Protein AF-A0A0G1T417-F1 (afdb_monomer_lite)

Secondary structure (DSSP, 8-state):
--HHHHHHHHHHHHHHHHHHHTT-SGGGSSHHHHHHHHHTT---HHHHHHHHHHHHHHHTSGGG-HHHHHHHHHHTT-HHHHHHHHTTSTT--HHHHHHHHHHHHHHTT-GGGS-GGGGGGG----HHHHHHHHHTTSS-S---TT-HHHHHHHHHHHHHHHHHHT--HHHHHHHHHHHHHTHHHHHHTT-

Structure (mmCIF, N/CA/C/O backbone):
data_AF-A0A0G1T417-F1
#
_entry.id   AF-A0A0G1T417-F1
#
loop_
_atom_site.group_PDB
_atom_site.id
_atom_site.type_symbol
_atom_site.label_atom_id
_atom_site.label_alt_id
_atom_site.label_comp_id
_atom_site.label_asym_id
_atom_site.label_entity_id
_atom_site.label_seq_id
_atom_site.pdbx_PDB_ins_code
_atom_site.Cartn_x
_atom_site.Cartn_y
_atom_site.Cartn_z
_atom_site.occupancy
_atom_site.B_iso_or_equiv
_atom_site.auth_seq_id
_atom_site.auth_comp_id
_atom_site.auth_asym_id
_atom_site.auth_atom_id
_atom_site.pdbx_PDB_model_num
ATOM 1 N N . ARG A 1 1 ? 10.174 -9.551 11.601 1.00 59.22 1 ARG A N 1
ATOM 2 C CA . ARG A 1 1 ? 9.265 -8.398 11.858 1.00 59.22 1 ARG A CA 1
ATOM 3 C C . ARG A 1 1 ? 9.645 -7.763 13.191 1.00 59.22 1 ARG A C 1
ATOM 5 O O . ARG A 1 1 ? 10.195 -8.472 14.019 1.00 59.22 1 ARG A O 1
ATOM 12 N N . ASP A 1 2 ? 9.415 -6.460 13.365 1.00 75.88 2 ASP A N 1
ATOM 13 C CA . ASP A 1 2 ? 9.680 -5.752 14.628 1.00 75.88 2 ASP A CA 1
ATOM 14 C C . ASP A 1 2 ? 8.587 -6.080 15.663 1.00 75.88 2 ASP A C 1
ATOM 16 O O . ASP A 1 2 ? 7.396 -5.929 15.376 1.00 75.88 2 ASP A O 1
ATOM 20 N N . GLU A 1 3 ? 9.008 -6.511 16.854 1.00 78.44 3 GLU A N 1
ATOM 21 C CA . GLU A 1 3 ? 8.176 -6.835 18.019 1.00 78.44 3 GLU A CA 1
ATOM 22 C C . GLU A 1 3 ? 7.177 -5.718 18.357 1.00 78.44 3 GLU A C 1
ATOM 24 O O . GLU A 1 3 ? 6.032 -5.988 18.723 1.00 78.44 3 GLU A O 1
ATOM 29 N N . VAL A 1 4 ? 7.564 -4.454 18.154 1.00 77.50 4 VAL A N 1
ATOM 30 C CA . VAL A 1 4 ? 6.695 -3.293 18.389 1.00 77.50 4 VAL A CA 1
ATOM 31 C C . VAL A 1 4 ? 5.476 -3.313 17.464 1.00 77.50 4 VAL A C 1
ATOM 33 O O . VAL A 1 4 ? 4.354 -3.071 17.911 1.00 77.50 4 VAL A O 1
ATOM 36 N N . SER A 1 5 ? 5.676 -3.640 16.184 1.00 81.81 5 SER A N 1
ATOM 37 C CA . SER A 1 5 ? 4.597 -3.681 15.189 1.00 81.81 5 SER A CA 1
ATOM 38 C C . SER A 1 5 ? 3.649 -4.855 15.425 1.00 81.81 5 SER A C 1
ATOM 40 O O . SER A 1 5 ? 2.434 -4.712 15.276 1.00 81.81 5 SER A O 1
ATOM 42 N N . ASP A 1 6 ? 4.190 -6.013 15.811 1.00 84.94 6 ASP A N 1
ATOM 43 C CA . ASP A 1 6 ? 3.375 -7.189 16.114 1.00 84.94 6 ASP A CA 1
ATOM 44 C C . ASP A 1 6 ? 2.550 -6.990 17.393 1.00 84.94 6 ASP A C 1
ATOM 46 O O . ASP A 1 6 ? 1.357 -7.300 17.393 1.00 84.94 6 ASP A O 1
ATOM 50 N N . ASN A 1 7 ? 3.134 -6.378 18.427 1.00 86.81 7 ASN A N 1
ATOM 51 C CA . ASN A 1 7 ? 2.436 -6.023 19.664 1.00 86.81 7 ASN A CA 1
ATOM 52 C C . ASN A 1 7 ? 1.329 -4.982 19.422 1.00 86.81 7 ASN A C 1
ATOM 54 O O . ASN A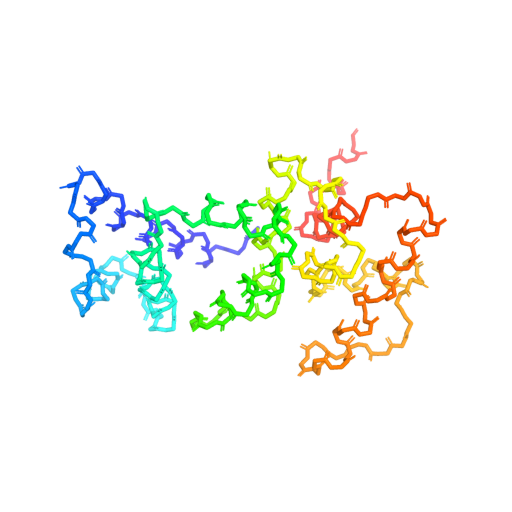 1 7 ? 0.211 -5.138 19.911 1.00 86.81 7 ASN A O 1
ATOM 58 N N . PHE A 1 8 ? 1.610 -3.941 18.627 1.00 88.50 8 PHE A N 1
ATOM 59 C CA . PHE A 1 8 ? 0.597 -2.970 18.201 1.00 88.50 8 PHE A CA 1
ATOM 60 C C . PHE A 1 8 ? -0.581 -3.663 17.511 1.00 88.50 8 PHE A C 1
ATOM 62 O O . PHE A 1 8 ? -1.731 -3.469 17.911 1.00 88.50 8 PHE A O 1
ATOM 69 N N . ARG A 1 9 ? -0.290 -4.492 16.498 1.00 89.56 9 ARG A N 1
ATOM 70 C CA . ARG A 1 9 ? -1.310 -5.223 15.744 1.00 89.56 9 ARG A CA 1
ATOM 71 C C . ARG A 1 9 ? -2.152 -6.080 16.678 1.00 89.56 9 ARG A C 1
ATOM 73 O O . ARG A 1 9 ? -3.369 -5.984 16.624 1.00 89.56 9 ARG A O 1
ATOM 80 N N . GLN A 1 10 ? -1.528 -6.891 17.528 1.00 91.25 10 GLN A N 1
ATOM 81 C CA . GLN A 1 10 ? -2.251 -7.779 18.433 1.00 91.25 10 GLN A CA 1
ATOM 82 C C . GLN A 1 10 ? -3.229 -7.001 19.323 1.00 91.25 10 GLN A C 1
ATOM 84 O O . GLN A 1 10 ? -4.427 -7.273 19.298 1.00 91.25 10 GLN A O 1
ATOM 89 N N . LYS A 1 11 ? -2.741 -5.975 20.025 1.00 91.25 11 LYS A N 1
ATOM 90 C CA . LYS A 1 11 ? -3.558 -5.163 20.938 1.00 91.25 11 LYS A CA 1
ATOM 91 C C . LYS A 1 11 ? -4.691 -4.423 20.238 1.00 91.25 11 LYS A C 1
ATOM 93 O O . LYS A 1 11 ? -5.785 -4.313 20.784 1.00 91.25 11 LYS A O 1
ATOM 98 N N . ALA A 1 12 ? -4.443 -3.896 19.039 1.00 89.38 12 ALA A N 1
ATOM 99 C CA . ALA A 1 12 ? -5.487 -3.243 18.260 1.00 89.38 12 ALA A CA 1
ATOM 100 C C . ALA A 1 12 ? -6.560 -4.250 17.817 1.00 89.38 12 ALA A C 1
ATOM 102 O O . ALA A 1 12 ? -7.750 -3.966 17.924 1.00 89.38 12 ALA A O 1
ATOM 103 N N . PHE A 1 13 ? -6.150 -5.433 17.354 1.00 88.50 13 PHE A N 1
ATOM 104 C CA . PHE A 1 13 ? -7.075 -6.470 16.900 1.00 88.50 13 PHE A CA 1
ATOM 105 C C . PHE A 1 13 ? -7.915 -7.057 18.030 1.00 88.50 13 PHE A C 1
ATOM 107 O O . PHE A 1 13 ? -9.080 -7.333 17.789 1.00 88.50 13 PHE A O 1
ATOM 114 N N . GLU A 1 14 ? -7.378 -7.213 19.239 1.00 90.25 14 GLU A N 1
ATOM 115 C CA . GLU A 1 14 ? -8.156 -7.663 20.403 1.00 90.25 14 GLU A CA 1
ATOM 116 C C . GLU A 1 14 ? -9.356 -6.736 20.664 1.00 90.25 14 GLU A C 1
ATOM 118 O O . GLU A 1 14 ? -10.489 -7.206 20.743 1.00 90.25 14 GLU A O 1
ATOM 123 N N . VAL A 1 15 ? -9.136 -5.415 20.669 1.00 86.94 15 VAL A N 1
ATOM 124 C CA . VAL A 1 15 ? -10.213 -4.418 20.834 1.00 86.94 15 VAL A CA 1
ATOM 125 C C . VAL A 1 15 ? -11.226 -4.491 19.688 1.00 86.94 15 VAL A C 1
ATOM 127 O O . VAL A 1 15 ? -12.437 -4.436 19.906 1.00 86.94 15 VAL A O 1
ATOM 130 N N . LEU A 1 16 ? -10.740 -4.603 18.448 1.00 85.38 16 LEU A N 1
ATOM 131 C CA . LEU A 1 16 ? -11.607 -4.649 17.271 1.00 85.38 16 LEU A CA 1
ATOM 132 C C . LEU A 1 16 ? -12.418 -5.949 17.202 1.00 85.38 16 LEU A C 1
ATOM 134 O O . LEU A 1 16 ? -13.589 -5.902 16.844 1.00 85.38 16 LEU A O 1
ATOM 138 N N . ASP A 1 17 ? -11.834 -7.094 17.550 1.00 83.62 17 ASP A N 1
ATOM 139 C CA . ASP A 1 17 ? -12.499 -8.399 17.519 1.00 83.62 17 ASP A CA 1
ATOM 140 C C . ASP A 1 17 ? -13.615 -8.481 18.568 1.00 83.62 17 ASP A C 1
ATOM 142 O O . ASP A 1 17 ? -14.703 -8.967 18.263 1.00 83.62 17 ASP A O 1
ATOM 146 N N . GLU A 1 18 ? -13.409 -7.922 19.766 1.00 78.75 18 GLU A N 1
ATOM 147 C CA . GLU A 1 18 ? -14.470 -7.786 20.775 1.00 78.75 18 GLU A CA 1
ATOM 148 C C . GLU A 1 18 ? -15.657 -6.958 20.254 1.00 78.75 18 GLU A C 1
ATOM 150 O O . GLU A 1 18 ? -16.814 -7.364 20.396 1.00 78.75 18 GLU A O 1
ATOM 155 N N . LYS A 1 19 ? -15.384 -5.835 19.578 1.00 70.50 19 LYS A N 1
ATOM 156 C CA . LYS A 1 19 ? -16.413 -4.968 18.978 1.00 70.50 19 LYS A CA 1
ATOM 157 C C . LYS A 1 19 ? -17.118 -5.622 17.781 1.00 70.50 19 LYS A C 1
ATOM 159 O O . LYS A 1 19 ? -18.341 -5.549 17.674 1.00 70.50 19 LYS A O 1
ATOM 164 N N . VAL A 1 20 ? -16.376 -6.301 16.903 1.00 66.88 20 VAL A N 1
ATOM 165 C CA . VAL A 1 20 ? -16.913 -6.989 15.713 1.00 66.88 20 VAL A CA 1
ATOM 166 C C . VAL A 1 20 ? -17.765 -8.196 16.109 1.00 66.88 20 VAL A C 1
ATOM 168 O O . VAL A 1 20 ? -18.850 -8.384 15.557 1.00 66.88 20 VAL A O 1
ATOM 171 N N . LYS A 1 21 ? -17.334 -8.987 17.102 1.00 61.47 21 LYS A N 1
ATOM 172 C CA . LYS A 1 21 ? -18.137 -10.085 17.668 1.00 61.47 21 LYS A CA 1
ATOM 173 C C . LYS A 1 21 ? -19.404 -9.582 18.358 1.00 61.47 21 LYS A C 1
ATOM 175 O O . LYS A 1 21 ? -20.410 -10.287 18.348 1.00 61.47 21 LYS A O 1
ATOM 180 N N . GLY A 1 22 ? -19.372 -8.365 18.901 1.00 58.03 22 GLY A N 1
ATOM 181 C CA . GLY A 1 22 ? -20.538 -7.670 19.447 1.00 58.03 22 GLY A CA 1
ATOM 182 C C . GLY A 1 22 ? -21.527 -7.134 18.403 1.00 58.03 22 GLY A C 1
ATOM 183 O O . GLY A 1 22 ? -22.562 -6.611 18.798 1.00 58.03 22 GLY A O 1
ATOM 184 N N . GLN A 1 23 ? -21.236 -7.259 17.097 1.00 56.47 23 GLN A N 1
ATOM 185 C CA . GLN A 1 23 ? -22.013 -6.713 15.967 1.00 56.47 23 GLN A CA 1
ATOM 186 C C . GLN A 1 23 ? -22.229 -5.191 15.979 1.00 56.47 23 GLN A C 1
ATOM 188 O O . GLN A 1 23 ? -22.960 -4.674 15.137 1.00 56.47 23 GLN A O 1
ATOM 193 N N . ASP A 1 24 ? -21.556 -4.456 16.862 1.00 56.81 24 ASP A N 1
ATOM 194 C CA . ASP A 1 24 ? -21.763 -3.021 17.019 1.00 56.81 24 ASP A CA 1
ATOM 195 C C . ASP A 1 24 ? -20.603 -2.234 16.407 1.00 56.81 24 ASP A C 1
ATOM 197 O O . ASP A 1 24 ? -19.809 -1.588 17.088 1.00 56.81 24 ASP A O 1
ATOM 201 N N . LEU A 1 25 ? -20.468 -2.342 15.081 1.00 59.28 25 LEU A N 1
ATOM 202 C CA . LEU A 1 25 ? -19.575 -1.466 14.319 1.00 59.28 25 LEU A CA 1
ATOM 203 C C . LEU A 1 25 ? -20.125 -0.036 14.226 1.00 59.28 25 LEU A C 1
ATOM 205 O O . LEU A 1 25 ? -19.377 0.850 13.828 1.00 59.28 25 LEU A O 1
ATOM 209 N N . ASP A 1 26 ? -21.399 0.190 14.561 1.00 58.16 26 ASP A N 1
ATOM 210 C CA . ASP A 1 26 ? -22.014 1.522 14.598 1.00 58.16 26 ASP A CA 1
ATOM 211 C C . ASP A 1 26 ? -21.534 2.323 15.823 1.00 58.16 26 ASP A C 1
ATOM 213 O O . ASP A 1 26 ? -21.262 3.521 15.711 1.00 58.16 26 ASP A O 1
ATOM 217 N N . ASP A 1 27 ? -21.282 1.645 16.947 1.00 56.97 27 ASP A N 1
ATOM 218 C CA . ASP A 1 27 ? -20.733 2.198 18.196 1.00 56.97 27 ASP A CA 1
ATOM 219 C C . ASP A 1 27 ? -19.185 2.256 18.245 1.00 56.97 27 ASP A C 1
ATOM 221 O O . ASP A 1 27 ? -18.552 2.195 19.305 1.00 56.97 27 ASP A O 1
ATOM 225 N N . VAL A 1 28 ? -18.529 2.340 17.081 1.00 60.78 28 VAL A N 1
ATOM 226 C CA . VAL A 1 28 ? -17.057 2.481 16.967 1.00 60.78 28 VAL A CA 1
ATOM 227 C C . VAL A 1 28 ? -16.645 3.907 16.567 1.00 60.78 28 VAL A C 1
ATOM 229 O O . VAL A 1 28 ? -15.460 4.231 16.479 1.00 60.78 28 VAL A O 1
ATOM 232 N N . SER A 1 29 ? -17.614 4.803 16.374 1.00 55.16 29 SER A N 1
ATOM 233 C CA . SER A 1 29 ? -17.338 6.195 16.015 1.00 55.16 29 SER A CA 1
ATOM 234 C C . SER A 1 29 ? -16.963 7.049 17.241 1.00 55.16 29 SER A C 1
ATOM 236 O O . SER A 1 29 ? -17.612 7.024 18.284 1.00 55.16 29 SER A O 1
ATOM 238 N N . GLY A 1 30 ? -15.895 7.845 17.118 1.00 62.53 30 GLY A N 1
ATOM 239 C CA . GLY A 1 30 ? -15.521 8.865 18.110 1.00 62.53 30 GLY A CA 1
ATOM 240 C C . GLY A 1 30 ? -14.475 8.451 19.159 1.00 62.53 30 GLY A C 1
ATOM 241 O O . GLY A 1 30 ? -13.665 7.552 18.942 1.00 62.53 30 GLY A O 1
ATOM 242 N N . GLY A 1 31 ? -14.441 9.180 20.283 1.00 64.44 31 GLY A N 1
ATOM 243 C CA . GLY A 1 31 ? -13.406 9.059 21.326 1.00 64.44 31 GLY A CA 1
ATOM 244 C C . GLY A 1 31 ? -13.390 7.722 22.078 1.00 64.44 31 GLY A C 1
ATOM 245 O O . GLY A 1 31 ? -12.359 7.369 22.642 1.00 64.44 31 GLY A O 1
ATOM 246 N N . VAL A 1 32 ? -14.485 6.952 22.028 1.00 80.00 32 VAL A N 1
ATOM 247 C CA . VAL A 1 32 ? -14.624 5.666 22.736 1.00 80.00 32 VAL A CA 1
ATOM 248 C C . VAL A 1 32 ? -13.631 4.626 22.213 1.00 80.00 32 VAL A C 1
ATOM 250 O O . VAL A 1 32 ? -12.929 4.007 23.008 1.00 80.00 32 VAL A O 1
ATOM 253 N N . LEU A 1 33 ? -13.496 4.471 20.887 1.00 84.19 33 LEU A N 1
ATOM 254 C CA . LEU A 1 33 ? -12.512 3.545 20.309 1.00 84.19 33 LEU A CA 1
ATOM 255 C C . LEU A 1 33 ? -11.081 3.954 20.685 1.00 84.19 33 LEU A C 1
ATOM 257 O O . LEU A 1 33 ? -10.240 3.106 20.975 1.00 84.19 33 LEU A O 1
ATOM 261 N N . GLU A 1 34 ? -10.787 5.255 20.680 1.00 84.94 34 GLU A N 1
ATOM 262 C CA . GLU A 1 34 ? -9.454 5.744 21.027 1.00 84.94 34 GLU A CA 1
ATOM 263 C C . GLU A 1 34 ? -9.101 5.451 22.493 1.00 84.94 34 GLU A C 1
ATOM 265 O O . GLU A 1 34 ? -7.994 4.989 22.774 1.00 84.94 34 GLU A O 1
ATOM 270 N N . GLU A 1 35 ? -10.040 5.668 23.414 1.00 87.31 35 GLU A N 1
ATOM 271 C CA . GLU A 1 35 ? -9.880 5.354 24.836 1.00 87.31 35 GLU A CA 1
ATOM 272 C C . GLU A 1 35 ? -9.696 3.846 25.063 1.00 87.31 35 GLU A C 1
ATOM 274 O O . GLU A 1 35 ? -8.792 3.432 25.789 1.00 87.31 35 GLU A O 1
ATOM 279 N N . GLN A 1 36 ? -10.471 3.010 24.370 1.00 88.38 36 GLN A N 1
ATOM 280 C CA . GLN A 1 36 ? -10.352 1.550 24.442 1.00 88.38 36 GLN A CA 1
ATOM 281 C C . GLN A 1 36 ? -9.003 1.047 23.921 1.00 88.38 36 GLN A C 1
ATOM 283 O O . GLN A 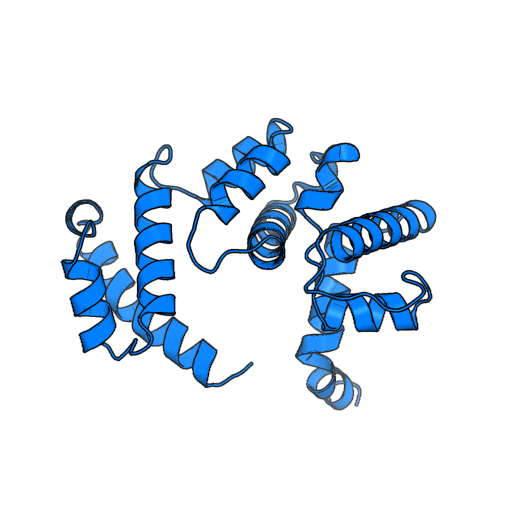1 36 ? -8.338 0.250 24.583 1.00 88.38 36 GLN A O 1
ATOM 288 N N . LEU A 1 37 ? -8.553 1.552 22.768 1.00 90.50 37 LEU A N 1
ATOM 289 C CA . LEU A 1 37 ? -7.232 1.232 22.224 1.00 90.50 37 LEU A CA 1
ATOM 290 C C . LEU A 1 37 ? -6.119 1.646 23.194 1.00 90.50 37 LEU A C 1
ATOM 292 O O . LEU A 1 37 ? -5.154 0.904 23.384 1.00 90.50 37 LEU A O 1
ATOM 296 N N . TRP A 1 38 ? -6.249 2.815 23.826 1.00 91.00 38 TRP A N 1
ATOM 297 C CA . TRP A 1 38 ? -5.289 3.271 24.826 1.00 91.00 38 TRP A CA 1
ATOM 298 C C . TRP A 1 38 ? -5.264 2.350 26.053 1.00 91.00 38 TRP A C 1
ATOM 300 O O . TRP A 1 38 ? -4.183 1.911 26.447 1.00 91.00 38 TRP A O 1
ATOM 310 N N . HIS A 1 39 ? -6.427 1.985 26.599 1.00 91.00 39 HIS A N 1
ATOM 311 C CA . HIS A 1 39 ? -6.522 1.052 27.725 1.00 91.00 39 HIS A CA 1
ATOM 312 C C . HIS A 1 39 ? -5.986 -0.345 27.400 1.00 91.00 39 HIS A C 1
ATOM 314 O O . HIS A 1 39 ? -5.374 -0.960 28.273 1.00 91.00 39 HIS A O 1
ATOM 320 N N . ASN A 1 40 ? -6.113 -0.810 26.152 1.00 92.06 40 ASN A N 1
ATOM 321 C CA . ASN A 1 40 ? -5.511 -2.071 25.708 1.00 92.06 40 ASN A CA 1
ATOM 322 C C . ASN A 1 40 ? -4.016 -1.946 25.339 1.00 92.06 40 ASN A C 1
ATOM 324 O O . ASN A 1 40 ? -3.399 -2.866 24.805 1.00 92.06 40 ASN A O 1
ATOM 328 N N . GLY A 1 41 ? -3.389 -0.801 25.625 1.00 91.31 41 GLY A N 1
ATOM 329 C CA . GLY A 1 41 ? -1.945 -0.616 25.508 1.00 91.31 41 GLY A CA 1
ATOM 330 C C . GLY A 1 41 ? -1.450 -0.199 24.123 1.00 91.31 41 GLY A C 1
ATOM 331 O O . GLY A 1 41 ? -0.247 -0.323 23.861 1.00 91.31 41 GLY A O 1
ATOM 332 N N . VAL A 1 42 ? -2.325 0.314 23.249 1.00 90.81 42 VAL A N 1
ATOM 333 C CA . VAL A 1 42 ? -1.944 1.054 22.034 1.00 90.81 42 VAL A CA 1
ATOM 334 C C . VAL A 1 42 ? -1.591 2.489 22.435 1.00 90.81 42 VAL A C 1
ATOM 336 O O . VAL A 1 42 ? -2.362 3.436 22.276 1.00 90.81 42 VAL A O 1
ATOM 339 N N . ASN A 1 43 ? -0.410 2.661 23.025 1.00 89.75 43 ASN A N 1
ATOM 340 C CA . ASN A 1 43 ? -0.021 3.917 23.679 1.00 89.75 43 ASN A CA 1
ATOM 341 C C . ASN A 1 43 ? 0.285 5.066 22.702 1.00 89.75 43 ASN A C 1
ATOM 343 O O . ASN A 1 43 ? 0.169 6.236 23.074 1.00 89.75 43 ASN A O 1
ATOM 347 N N . ASN A 1 44 ? 0.618 4.762 21.447 1.00 91.44 44 ASN A N 1
ATOM 348 C CA . ASN A 1 44 ? 0.907 5.766 20.430 1.00 91.44 44 ASN A CA 1
ATOM 349 C C . ASN A 1 44 ? -0.387 6.393 19.878 1.00 91.44 44 ASN A C 1
ATOM 351 O O . ASN A 1 44 ? -1.184 5.729 19.218 1.00 91.44 44 ASN A O 1
ATOM 355 N N . ALA A 1 45 ? -0.576 7.694 20.117 1.00 90.88 45 ALA A N 1
ATOM 356 C CA . ALA A 1 45 ? -1.750 8.434 19.648 1.00 90.88 45 ALA A CA 1
ATOM 357 C C . ALA A 1 45 ? -1.868 8.476 18.115 1.00 90.88 45 ALA A C 1
ATOM 359 O O . ALA A 1 45 ? -2.976 8.461 17.581 1.00 90.88 45 ALA A O 1
ATOM 360 N N . THR A 1 46 ? -0.739 8.482 17.403 1.00 90.94 46 THR A N 1
ATOM 361 C CA . THR A 1 46 ? -0.704 8.411 15.935 1.00 90.94 46 THR A CA 1
ATOM 362 C C . THR A 1 46 ? -1.290 7.096 15.443 1.00 90.94 46 THR A C 1
ATOM 364 O O . THR A 1 46 ? -2.140 7.105 14.552 1.00 90.94 46 THR A O 1
ATOM 367 N N . ASP A 1 47 ? -0.898 5.983 16.062 1.00 90.94 47 ASP A N 1
ATOM 368 C CA . ASP A 1 47 ? -1.363 4.655 15.664 1.00 90.94 47 ASP A CA 1
ATOM 369 C C . ASP A 1 47 ? -2.853 4.482 15.983 1.00 90.94 47 ASP A C 1
ATOM 371 O O . ASP A 1 47 ? -3.620 4.013 15.143 1.00 90.94 47 ASP A O 1
ATOM 375 N N . ARG A 1 48 ? -3.312 4.965 17.149 1.00 91.19 48 ARG A N 1
ATOM 376 C CA . ARG A 1 48 ? -4.750 4.986 17.472 1.00 91.19 48 ARG A CA 1
ATOM 377 C C . ARG A 1 48 ? -5.554 5.810 16.470 1.00 91.19 48 ARG A C 1
ATOM 379 O O . ARG A 1 48 ? -6.609 5.369 16.016 1.00 91.19 48 ARG A O 1
ATOM 386 N N . ARG A 1 49 ? -5.050 6.988 16.086 1.00 91.88 49 ARG A N 1
ATOM 387 C CA . ARG A 1 49 ? -5.696 7.847 15.085 1.00 91.88 49 ARG A CA 1
ATOM 388 C C . ARG A 1 49 ? -5.782 7.164 13.722 1.00 91.88 49 ARG A C 1
ATOM 390 O O . ARG A 1 49 ? -6.821 7.286 13.077 1.00 91.88 49 ARG A O 1
ATOM 397 N N . MET A 1 50 ? -4.728 6.463 13.299 1.00 92.44 50 MET A N 1
ATOM 398 C CA . MET A 1 50 ? -4.730 5.676 12.062 1.00 92.44 50 MET A CA 1
ATOM 399 C C . MET A 1 50 ? -5.831 4.610 12.096 1.00 92.44 50 MET A C 1
ATOM 401 O O . MET A 1 50 ? -6.635 4.540 11.166 1.00 92.44 50 MET A O 1
ATOM 405 N N . VAL A 1 51 ? -5.911 3.820 13.176 1.00 91.19 51 VAL A N 1
ATOM 406 C CA . VAL A 1 51 ? -6.937 2.771 13.329 1.00 91.19 51 VAL A CA 1
ATOM 407 C C . VAL A 1 51 ? -8.334 3.379 13.267 1.00 91.19 51 VAL A C 1
ATOM 409 O O . VAL A 1 51 ? -9.143 2.961 12.443 1.00 91.19 51 VAL A O 1
ATOM 412 N N . ARG A 1 52 ? -8.596 4.423 14.064 1.00 89.75 52 ARG A N 1
ATOM 413 C CA . ARG A 1 52 ? -9.894 5.110 14.091 1.00 89.75 52 ARG A CA 1
ATOM 414 C C . ARG A 1 52 ? -10.303 5.610 12.706 1.00 89.75 52 ARG A C 1
ATOM 416 O O . ARG A 1 52 ? -11.396 5.306 12.250 1.00 89.75 52 ARG A O 1
ATOM 423 N N . GLN A 1 53 ? -9.417 6.319 12.005 1.00 92.38 53 GLN A N 1
ATOM 424 C CA . GLN A 1 53 ? -9.727 6.837 10.670 1.00 92.38 53 GLN A CA 1
ATOM 425 C C . GLN A 1 53 ? -9.889 5.738 9.613 1.00 92.38 53 GLN A C 1
ATOM 427 O O . GLN A 1 53 ? -10.642 5.926 8.663 1.00 92.38 53 GLN A O 1
ATOM 432 N N . THR A 1 54 ? -9.233 4.588 9.778 1.00 92.75 54 THR A N 1
ATOM 433 C CA . THR A 1 54 ? -9.448 3.423 8.906 1.00 92.75 54 THR A CA 1
ATOM 434 C C . THR A 1 54 ? -10.852 2.848 9.095 1.00 92.75 54 THR A C 1
ATOM 436 O O . THR A 1 54 ? -11.514 2.508 8.111 1.00 92.75 54 THR A O 1
ATOM 439 N N . ILE A 1 55 ? -11.334 2.775 10.340 1.00 89.31 55 ILE A N 1
ATOM 440 C CA . ILE A 1 55 ? -12.710 2.360 10.633 1.00 89.31 55 ILE A CA 1
ATOM 441 C C . ILE A 1 55 ? -13.711 3.390 10.103 1.00 89.31 55 ILE A C 1
ATOM 443 O O . ILE A 1 55 ? -14.625 2.996 9.382 1.00 89.31 55 ILE A O 1
ATOM 447 N N . ASP A 1 56 ? -13.502 4.685 10.367 1.00 89.19 56 ASP A N 1
ATOM 448 C CA . ASP A 1 56 ? -14.363 5.764 9.860 1.00 89.19 56 ASP A CA 1
ATOM 449 C C . ASP A 1 56 ? -14.482 5.705 8.327 1.00 89.19 56 ASP A C 1
ATOM 451 O O . ASP A 1 56 ? -15.580 5.794 7.778 1.00 89.19 56 ASP A O 1
ATOM 455 N N . PHE A 1 57 ? -13.353 5.527 7.627 1.00 93.06 57 PHE A N 1
ATOM 456 C CA . PHE A 1 57 ? -13.329 5.365 6.175 1.00 93.06 57 PHE A CA 1
ATOM 457 C C . PHE A 1 57 ? -14.149 4.146 5.756 1.00 93.06 57 PHE A C 1
ATOM 459 O O . PHE A 1 57 ? -15.036 4.257 4.917 1.00 93.06 57 PHE A O 1
ATOM 466 N N . THR A 1 58 ? -13.911 2.997 6.392 1.00 91.50 58 THR A N 1
ATOM 467 C CA . THR A 1 58 ? -14.598 1.741 6.069 1.00 91.50 58 THR A CA 1
ATOM 468 C C . THR A 1 58 ? -16.109 1.837 6.291 1.00 91.50 58 THR A C 1
ATOM 470 O O . THR A 1 58 ? -16.869 1.344 5.464 1.00 91.50 58 THR A O 1
ATOM 473 N N . GLN A 1 59 ? -16.573 2.510 7.347 1.00 88.19 59 GLN A N 1
ATOM 474 C CA . GLN A 1 59 ? -18.001 2.708 7.632 1.00 88.19 59 GLN A CA 1
ATOM 475 C C . GLN A 1 59 ? -18.740 3.498 6.540 1.00 88.19 59 GLN A C 1
ATOM 477 O O . GLN A 1 59 ? -19.945 3.315 6.372 1.00 88.19 59 GLN A O 1
ATOM 482 N N . GLN A 1 60 ? -18.034 4.354 5.795 1.00 90.56 60 GLN A N 1
ATOM 483 C CA . GLN A 1 60 ? -18.598 5.148 4.696 1.00 90.56 60 GLN A CA 1
ATOM 484 C C . GLN A 1 60 ? -18.697 4.362 3.380 1.00 90.56 60 GLN A C 1
ATOM 486 O O . GLN A 1 60 ? -19.317 4.834 2.427 1.00 90.56 60 GLN A O 1
ATOM 491 N N . LEU A 1 61 ? -18.097 3.169 3.309 1.00 92.38 61 LEU A N 1
ATOM 492 C CA . LEU A 1 61 ? -18.067 2.356 2.096 1.00 92.38 61 LEU A CA 1
ATOM 493 C C . LEU A 1 61 ? -19.328 1.493 1.941 1.00 92.38 61 LEU A C 1
ATOM 495 O O . LEU A 1 61 ? -19.917 1.055 2.936 1.00 92.38 61 LEU A O 1
ATOM 499 N N . PRO A 1 62 ? -19.706 1.146 0.696 1.00 87.94 62 PRO A N 1
ATOM 500 C CA . PRO A 1 62 ? -20.749 0.160 0.440 1.00 87.94 62 PRO A CA 1
ATOM 501 C C . PRO A 1 62 ? -20.463 -1.165 1.161 1.00 87.94 62 PRO A C 1
ATOM 503 O O . PRO A 1 62 ? -19.393 -1.752 0.999 1.00 87.94 62 PRO A O 1
ATOM 506 N N . GLU A 1 63 ? -21.429 -1.647 1.948 1.00 87.69 63 GLU A N 1
ATOM 507 C CA . GLU A 1 63 ? -21.311 -2.856 2.792 1.00 87.69 63 GLU A CA 1
ATOM 508 C C . GLU A 1 63 ? -20.149 -2.834 3.795 1.00 87.69 63 GLU A C 1
ATOM 510 O O . GLU A 1 63 ? -19.783 -3.874 4.339 1.00 87.69 63 GLU A O 1
ATOM 515 N N . ARG A 1 64 ? -19.572 -1.657 4.065 1.00 89.94 64 ARG A N 1
ATOM 516 C CA . ARG A 1 64 ? -18.457 -1.481 5.004 1.00 89.94 64 ARG A CA 1
ATOM 517 C C . ARG A 1 64 ? -17.273 -2.399 4.699 1.00 89.94 64 ARG A C 1
ATOM 519 O O . ARG A 1 64 ? -16.612 -2.911 5.600 1.00 89.94 64 ARG A O 1
ATOM 526 N N . ASN A 1 65 ? -17.025 -2.641 3.413 1.00 92.25 65 ASN A N 1
ATOM 527 C CA . ASN A 1 65 ? -16.029 -3.599 2.958 1.00 92.25 65 ASN A CA 1
ATOM 528 C C . ASN A 1 65 ? -14.968 -2.909 2.100 1.00 92.25 65 ASN A C 1
ATOM 530 O O . ASN A 1 65 ? -15.132 -2.732 0.892 1.00 92.25 65 ASN A O 1
ATOM 534 N N . ILE A 1 66 ? -13.854 -2.558 2.741 1.00 95.81 66 ILE A N 1
ATOM 535 C CA . ILE A 1 66 ? -12.721 -1.891 2.094 1.00 95.81 66 ILE A CA 1
ATOM 536 C C . ILE A 1 66 ? -12.085 -2.734 0.982 1.00 95.81 66 ILE A C 1
ATOM 538 O O . ILE A 1 66 ? -11.690 -2.192 -0.047 1.00 95.81 66 ILE A O 1
ATOM 542 N N . VAL A 1 67 ? -12.059 -4.063 1.139 1.00 97.62 67 VAL A N 1
ATOM 543 C CA . VAL A 1 67 ? -11.513 -4.979 0.128 1.00 97.62 67 VAL A CA 1
ATOM 544 C C . VAL A 1 67 ? -12.390 -4.973 -1.114 1.00 97.62 67 VAL A C 1
ATOM 546 O O . VAL A 1 67 ? -11.881 -4.802 -2.218 1.00 97.62 67 VAL A O 1
ATOM 549 N N . ARG A 1 68 ? -13.710 -5.103 -0.950 1.00 97.50 68 ARG A N 1
ATOM 550 C CA . ARG A 1 68 ? -14.634 -5.063 -2.086 1.00 97.50 68 ARG A CA 1
ATOM 551 C C . ARG A 1 68 ? -14.602 -3.712 -2.791 1.00 97.50 68 ARG A C 1
ATOM 553 O O . ARG A 1 68 ? -14.519 -3.683 -4.013 1.00 97.50 68 ARG A O 1
ATOM 560 N N . TYR A 1 69 ? -14.586 -2.622 -2.025 1.00 98.06 69 TYR A N 1
ATOM 561 C CA . TYR A 1 69 ? -14.393 -1.276 -2.559 1.00 98.06 69 TYR A CA 1
ATOM 562 C C . TYR A 1 69 ? -13.120 -1.185 -3.420 1.00 98.06 69 TYR A C 1
ATOM 564 O O . TYR A 1 69 ? -13.174 -0.706 -4.552 1.00 98.06 69 TYR A O 1
ATOM 572 N N . ALA A 1 70 ? -11.986 -1.692 -2.925 1.00 98.19 70 ALA A N 1
ATOM 573 C CA . ALA A 1 70 ? -10.730 -1.671 -3.665 1.00 98.19 70 ALA A CA 1
ATOM 574 C C . ALA A 1 70 ? -10.811 -2.504 -4.950 1.00 98.19 70 ALA A C 1
ATOM 576 O O . ALA A 1 70 ? -10.412 -2.020 -6.004 1.00 98.19 70 ALA A O 1
ATOM 577 N N . ILE A 1 71 ? -11.385 -3.711 -4.892 1.00 98.50 71 ILE A N 1
ATOM 578 C CA . ILE A 1 71 ? -11.611 -4.551 -6.077 1.00 98.50 71 ILE A CA 1
ATOM 579 C C . ILE A 1 71 ? -12.426 -3.780 -7.123 1.00 98.50 71 ILE A C 1
ATOM 581 O O . ILE A 1 71 ? -11.995 -3.665 -8.265 1.00 98.50 71 ILE A O 1
ATOM 585 N N . GLU A 1 72 ? -13.569 -3.205 -6.750 1.00 98.06 72 GLU A N 1
ATOM 586 C CA . GLU A 1 72 ? -14.434 -2.456 -7.673 1.00 98.06 72 GLU A CA 1
ATOM 587 C C . GLU A 1 72 ? -13.709 -1.261 -8.308 1.00 98.06 72 GLU A C 1
ATOM 589 O O . GLU A 1 72 ? -13.828 -1.025 -9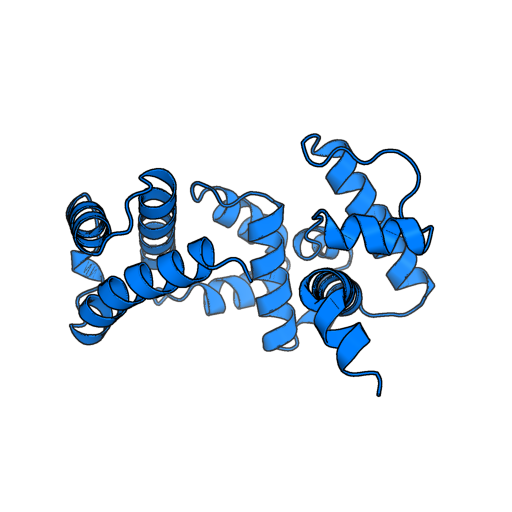.515 1.00 98.06 72 GLU A O 1
ATOM 594 N N . LYS A 1 73 ? -12.905 -0.534 -7.524 1.00 98.12 73 LYS A N 1
ATOM 595 C CA . LYS A 1 73 ? -12.076 0.572 -8.019 1.00 98.12 73 LYS A CA 1
ATOM 596 C C . LYS A 1 73 ? -10.994 0.108 -8.986 1.00 98.12 73 LYS A C 1
ATOM 598 O O . LYS A 1 73 ? -10.790 0.755 -10.008 1.00 98.12 73 LYS A O 1
ATOM 603 N N . ILE A 1 74 ? -10.337 -1.014 -8.708 1.00 98.38 74 ILE A N 1
ATOM 604 C CA . ILE A 1 74 ? -9.337 -1.602 -9.607 1.00 98.38 74 ILE A CA 1
ATOM 605 C C . ILE A 1 74 ? -9.997 -1.978 -10.940 1.00 98.38 74 ILE A C 1
ATOM 607 O O . ILE A 1 74 ? -9.563 -1.505 -11.989 1.00 98.38 74 ILE A O 1
ATOM 611 N N . LYS A 1 75 ? -11.098 -2.741 -10.901 1.00 97.88 75 LYS A N 1
ATOM 612 C CA . LYS A 1 75 ? -11.801 -3.222 -12.104 1.00 97.88 75 LYS A CA 1
ATOM 613 C C . LYS A 1 75 ? -12.379 -2.101 -12.971 1.00 97.88 75 LYS A C 1
ATOM 615 O O . LYS A 1 75 ? -12.522 -2.261 -14.178 1.00 97.88 75 LYS A O 1
ATOM 620 N N . SER A 1 76 ? -12.732 -0.968 -12.365 1.00 97.50 76 SER A N 1
ATOM 621 C CA . SER A 1 76 ? -13.266 0.202 -13.074 1.00 97.50 76 SER A CA 1
ATOM 622 C C . SER A 1 76 ? -12.195 1.195 -13.545 1.00 97.50 76 SER A C 1
ATOM 624 O O . SER A 1 76 ? -12.548 2.250 -14.072 1.00 97.50 76 SER A O 1
ATOM 626 N N . GLY A 1 77 ? -10.900 0.889 -13.384 1.00 97.88 77 GLY A N 1
ATOM 627 C CA . GLY A 1 77 ? -9.811 1.793 -13.776 1.00 97.88 77 GLY A CA 1
ATOM 628 C C . GLY A 1 77 ? -9.725 3.050 -12.903 1.00 97.88 77 GLY A C 1
ATOM 629 O O . GLY A 1 77 ? -9.365 4.119 -13.384 1.00 97.88 77 GLY A O 1
ATOM 630 N N . GLN A 1 78 ? -10.111 2.934 -11.632 1.00 98.25 78 GLN A N 1
ATOM 631 C CA . GLN A 1 78 ? -10.148 4.010 -10.639 1.00 98.25 78 GLN A CA 1
ATOM 632 C C . GLN A 1 78 ? -9.174 3.748 -9.475 1.00 98.25 78 GLN A C 1
ATOM 634 O O . GLN A 1 78 ? -9.419 4.188 -8.346 1.00 98.25 78 GLN A O 1
ATOM 639 N N . ALA A 1 79 ? -8.067 3.037 -9.712 1.00 98.25 79 ALA A N 1
ATOM 640 C CA . ALA A 1 79 ? -7.095 2.721 -8.665 1.00 98.25 79 ALA A CA 1
ATOM 641 C C . ALA A 1 79 ? -6.400 3.987 -8.142 1.00 98.25 79 ALA A C 1
ATOM 643 O O . ALA A 1 79 ? -6.177 4.105 -6.938 1.00 98.25 79 ALA A O 1
ATOM 644 N N . GLY A 1 80 ? -6.153 4.978 -9.004 1.00 98.25 80 GLY A N 1
ATOM 645 C CA . GLY A 1 80 ? -5.654 6.289 -8.582 1.00 98.25 80 GLY A CA 1
ATOM 646 C C . GLY A 1 80 ? -6.593 7.032 -7.628 1.00 98.25 80 GLY A C 1
ATOM 647 O O . GLY A 1 80 ? -6.135 7.647 -6.665 1.00 98.25 80 GLY A O 1
ATOM 648 N N . GLN A 1 81 ? -7.911 6.932 -7.842 1.00 98.38 81 GLN A N 1
ATOM 649 C CA . GLN A 1 81 ? -8.900 7.487 -6.913 1.00 98.38 81 GLN A CA 1
ATOM 650 C C . GLN A 1 81 ? -8.860 6.743 -5.574 1.00 98.38 81 GLN A C 1
ATOM 652 O O . GLN A 1 81 ? -8.795 7.385 -4.528 1.00 98.38 81 GLN A O 1
ATOM 657 N N . ALA A 1 82 ? -8.851 5.406 -5.605 1.00 98.25 82 ALA A N 1
ATOM 658 C CA . ALA A 1 82 ? -8.765 4.598 -4.392 1.00 98.25 82 ALA A CA 1
ATOM 659 C C . ALA A 1 82 ? -7.497 4.913 -3.590 1.00 98.25 82 ALA A C 1
ATOM 661 O O . ALA A 1 82 ? -7.562 5.085 -2.376 1.00 98.25 82 ALA A O 1
ATOM 662 N N . GLN A 1 83 ? -6.352 5.053 -4.263 1.00 98.31 83 GLN A N 1
ATOM 663 C CA . GLN A 1 83 ? -5.099 5.437 -3.623 1.00 98.31 83 GLN A CA 1
ATOM 664 C C . GLN A 1 83 ? -5.217 6.812 -2.952 1.00 98.31 83 GLN A C 1
ATOM 666 O O . GLN A 1 83 ? -4.872 6.944 -1.780 1.00 98.31 83 GLN A O 1
ATOM 671 N N . GLY A 1 84 ? -5.753 7.812 -3.659 1.00 98.12 84 GLY A N 1
ATOM 672 C CA . GLY A 1 84 ? -5.968 9.152 -3.113 1.00 98.12 84 GLY A CA 1
ATOM 673 C C . GLY A 1 84 ? -6.851 9.147 -1.862 1.00 98.12 84 GLY A C 1
ATOM 674 O O . GLY A 1 84 ? -6.489 9.750 -0.852 1.00 98.12 84 GLY A O 1
ATOM 675 N N . GLU A 1 85 ? -7.962 8.411 -1.890 1.00 98.12 85 GLU A N 1
ATOM 676 C CA . GLU A 1 85 ? -8.869 8.269 -0.743 1.00 98.12 85 GLU A CA 1
ATOM 677 C C . GLU A 1 85 ? -8.189 7.566 0.445 1.00 98.12 85 GLU A C 1
ATOM 679 O O . GLU A 1 85 ? -8.258 8.062 1.571 1.00 98.12 85 GLU A O 1
ATOM 684 N N . LEU A 1 86 ? -7.438 6.486 0.198 1.00 98.19 86 LEU A N 1
ATOM 685 C CA . LEU A 1 86 ? -6.658 5.786 1.227 1.00 98.19 86 LEU A CA 1
ATOM 686 C C . LEU A 1 86 ? -5.597 6.691 1.862 1.00 98.19 86 LEU A C 1
ATOM 688 O O . LEU A 1 86 ? -5.408 6.651 3.076 1.00 98.19 86 LEU A O 1
ATOM 692 N N . THR A 1 87 ? -4.928 7.541 1.073 1.00 97.50 87 THR A N 1
ATOM 693 C CA . THR A 1 87 ? -3.937 8.493 1.608 1.00 97.50 87 THR A CA 1
ATOM 694 C C . THR A 1 87 ? -4.539 9.593 2.486 1.00 97.50 87 THR A C 1
ATOM 696 O O . THR A 1 87 ? -3.810 10.302 3.180 1.00 97.50 87 THR A O 1
ATOM 699 N N . GLY A 1 88 ? -5.870 9.726 2.502 1.00 96.88 88 GLY A N 1
ATOM 700 C CA . GLY A 1 88 ? -6.582 10.579 3.452 1.00 96.88 88 GLY A CA 1
ATOM 701 C C . GLY A 1 88 ? -6.556 10.053 4.893 1.00 96.88 88 GLY A C 1
ATOM 702 O O . GLY A 1 88 ? -6.802 10.821 5.826 1.00 96.88 88 GLY A O 1
ATOM 703 N N . ILE A 1 89 ? -6.235 8.771 5.097 1.00 96.56 89 ILE A N 1
ATOM 704 C CA . ILE A 1 89 ? -6.117 8.153 6.420 1.00 96.56 89 ILE A CA 1
ATOM 705 C C . ILE A 1 89 ? -4.767 8.536 7.041 1.00 96.56 89 ILE A C 1
ATOM 707 O O . ILE A 1 89 ? -3.705 8.412 6.432 1.00 96.56 89 ILE A O 1
ATOM 711 N N . PHE A 1 90 ? -4.784 8.986 8.294 1.00 95.19 90 PHE A N 1
ATOM 712 C CA . PHE A 1 90 ? -3.583 9.425 8.994 1.00 95.19 90 PHE A CA 1
ATOM 713 C C . PHE A 1 90 ? -2.532 8.316 9.065 1.00 95.19 90 PHE A C 1
ATOM 715 O O . PHE A 1 90 ? -2.811 7.196 9.482 1.00 95.19 90 PHE A O 1
ATOM 722 N N . GLY A 1 91 ? -1.304 8.652 8.670 1.00 93.19 91 GLY A N 1
ATOM 723 C CA . GLY A 1 91 ? -0.182 7.717 8.615 1.00 93.19 91 GLY A CA 1
ATOM 724 C C . GLY A 1 91 ? -0.185 6.789 7.394 1.00 93.19 91 GLY A C 1
ATOM 725 O O . GLY A 1 91 ? 0.815 6.109 7.172 1.00 93.19 91 GLY A O 1
ATOM 726 N N . VAL A 1 92 ? -1.233 6.795 6.563 1.00 96.62 92 VAL A N 1
ATOM 727 C CA . VAL A 1 92 ? -1.265 6.084 5.280 1.00 96.62 92 VAL A CA 1
ATOM 728 C C . VAL A 1 92 ? -0.733 7.015 4.193 1.00 96.62 92 VAL A C 1
ATOM 730 O O . VAL A 1 92 ? -1.436 7.853 3.649 1.00 96.62 92 VAL A O 1
ATOM 733 N N . GLY A 1 93 ? 0.557 6.895 3.892 1.00 95.50 93 GLY A N 1
ATOM 734 C CA . GLY A 1 93 ? 1.162 7.574 2.743 1.00 95.50 93 GLY A CA 1
ATOM 735 C C . GLY A 1 93 ? 1.060 6.755 1.455 1.00 95.50 93 GLY A C 1
ATOM 736 O O . GLY A 1 93 ? 0.628 5.601 1.475 1.00 95.50 93 GLY A O 1
ATOM 737 N N . ASP A 1 94 ? 1.572 7.325 0.359 1.00 96.19 94 ASP A N 1
ATOM 738 C CA . ASP A 1 94 ? 1.682 6.694 -0.970 1.00 96.19 94 ASP A CA 1
ATOM 739 C C . ASP A 1 94 ? 2.146 5.232 -0.903 1.00 96.19 94 ASP A C 1
ATOM 741 O O . ASP A 1 94 ? 1.523 4.342 -1.482 1.00 96.19 94 ASP A O 1
ATOM 745 N N . LYS A 1 95 ? 3.191 4.978 -0.105 1.00 96.25 95 LYS A N 1
ATOM 746 C CA . LYS A 1 95 ? 3.717 3.640 0.154 1.00 96.25 95 LYS A CA 1
ATOM 747 C C . LYS A 1 95 ? 2.625 2.699 0.669 1.00 96.25 95 LYS A C 1
ATOM 749 O O . LYS A 1 95 ? 2.370 1.683 0.041 1.00 96.25 95 LYS A O 1
ATOM 754 N N . ILE A 1 96 ? 1.995 3.009 1.804 1.00 97.06 96 ILE A N 1
ATOM 755 C CA . ILE A 1 96 ? 1.052 2.091 2.468 1.00 97.06 96 ILE A CA 1
ATOM 756 C C . ILE A 1 96 ? -0.202 1.880 1.613 1.00 97.06 96 ILE A C 1
ATOM 758 O O . ILE A 1 96 ? -0.651 0.745 1.476 1.00 97.06 96 ILE A O 1
ATOM 762 N N . ALA A 1 97 ? -0.718 2.938 0.982 1.00 98.31 97 ALA A N 1
ATOM 763 C CA . ALA A 1 97 ? -1.843 2.820 0.058 1.00 98.31 97 ALA A CA 1
ATOM 764 C C . ALA A 1 97 ? -1.505 1.896 -1.127 1.00 98.31 97 ALA A C 1
ATOM 766 O O . ALA A 1 97 ? -2.286 1.007 -1.460 1.00 98.31 97 ALA A O 1
ATOM 767 N N . SER A 1 98 ? -0.308 2.040 -1.706 1.00 98.44 98 SER A N 1
ATOM 768 C CA . SER A 1 98 ? 0.138 1.196 -2.822 1.00 98.44 98 SER A CA 1
ATOM 769 C C . SER A 1 98 ? 0.422 -0.250 -2.396 1.00 98.44 98 SER A C 1
ATOM 771 O O . SER A 1 98 ? 0.131 -1.168 -3.157 1.00 98.44 98 SER A O 1
ATOM 773 N N . PHE A 1 99 ? 0.935 -0.473 -1.174 1.00 98.06 99 PHE A N 1
ATOM 774 C CA . PHE A 1 99 ? 1.036 -1.809 -0.561 1.00 98.06 99 PHE A CA 1
ATOM 775 C C . PHE A 1 99 ? -0.340 -2.479 -0.526 1.00 98.06 99 PHE A C 1
ATOM 777 O O . PHE A 1 99 ? -0.496 -3.585 -1.033 1.00 98.06 99 PHE A O 1
ATOM 784 N N . TYR A 1 100 ? -1.339 -1.784 0.021 1.00 98.50 100 TYR A N 1
ATOM 785 C CA . TYR A 1 100 ? -2.691 -2.313 0.151 1.00 98.50 100 TYR A CA 1
ATOM 786 C C . TYR A 1 100 ? -3.318 -2.659 -1.208 1.00 98.50 100 TYR A C 1
ATOM 788 O O . TYR A 1 100 ? -3.800 -3.775 -1.390 1.00 98.50 100 TYR A O 1
ATOM 796 N N . LEU A 1 101 ? -3.267 -1.741 -2.181 1.00 98.69 101 LEU A N 1
ATOM 797 C CA . LEU A 1 101 ? -3.837 -1.975 -3.513 1.00 98.69 101 LEU A CA 1
ATOM 798 C C . LEU A 1 101 ? -3.147 -3.129 -4.249 1.00 98.69 101 LEU A C 1
ATOM 800 O O . LEU A 1 101 ? -3.826 -3.968 -4.840 1.00 98.69 101 LEU A O 1
ATOM 804 N N . ARG A 1 102 ? -1.811 -3.202 -4.191 1.00 98.56 102 ARG A N 1
ATOM 805 C CA . ARG A 1 102 ? -1.034 -4.310 -4.766 1.00 98.56 102 ARG A CA 1
ATOM 806 C C . ARG A 1 102 ? -1.429 -5.645 -4.145 1.00 98.56 102 ARG A C 1
ATOM 808 O O . ARG A 1 102 ? -1.635 -6.608 -4.875 1.00 98.56 102 ARG A O 1
ATOM 815 N N . ASP A 1 103 ? -1.548 -5.703 -2.822 1.00 98.50 103 ASP A N 1
ATOM 816 C CA . ASP A 1 103 ? -1.854 -6.950 -2.121 1.00 98.50 103 ASP A CA 1
ATOM 817 C C . ASP A 1 103 ? -3.286 -7.415 -2.421 1.00 98.50 103 ASP A C 1
ATOM 819 O O . ASP A 1 103 ? -3.493 -8.596 -2.695 1.00 98.50 103 ASP A O 1
ATOM 823 N N . VAL A 1 104 ? -4.262 -6.498 -2.479 1.00 98.62 104 VAL A N 1
ATOM 824 C CA . VAL A 1 104 ? -5.621 -6.810 -2.957 1.00 98.62 104 VAL A CA 1
ATOM 825 C C . VAL A 1 104 ? -5.576 -7.334 -4.394 1.00 98.62 104 VAL A C 1
ATOM 827 O O . VAL A 1 104 ? -6.145 -8.385 -4.680 1.00 98.62 104 VAL A O 1
ATOM 830 N N . ALA A 1 105 ? -4.871 -6.654 -5.299 1.00 98.62 105 ALA A N 1
ATOM 831 C CA . ALA A 1 105 ? -4.782 -7.091 -6.688 1.00 9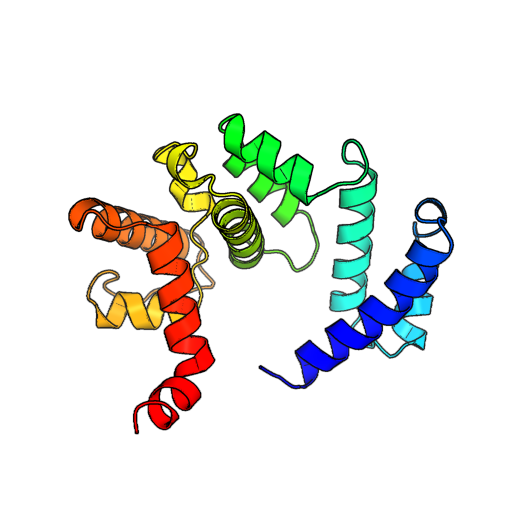8.62 105 ALA A CA 1
ATOM 832 C C . ALA A 1 105 ? -4.160 -8.490 -6.830 1.00 98.62 105 ALA A C 1
ATOM 834 O O . ALA A 1 105 ? -4.678 -9.306 -7.587 1.00 98.62 105 ALA A O 1
ATOM 835 N N . LEU A 1 106 ? -3.099 -8.796 -6.078 1.00 98.44 106 LEU A N 1
ATOM 836 C CA . LEU A 1 106 ? -2.452 -10.110 -6.099 1.00 98.44 106 LEU A CA 1
ATOM 837 C C . LEU A 1 106 ? -3.344 -11.210 -5.512 1.00 98.44 106 LEU A C 1
ATOM 839 O O . LEU A 1 106 ? -3.504 -12.257 -6.133 1.00 98.44 106 LEU A O 1
ATOM 843 N N . VAL A 1 107 ? -3.948 -10.976 -4.341 1.00 98.44 107 VAL A N 1
ATOM 844 C CA . VAL A 1 107 ? -4.798 -11.970 -3.659 1.00 98.44 107 VAL A CA 1
ATOM 845 C C . VAL A 1 107 ? -6.019 -12.340 -4.501 1.00 98.44 107 VAL A C 1
ATOM 847 O O . VAL A 1 107 ? -6.426 -13.499 -4.511 1.00 98.44 107 VAL A O 1
ATOM 850 N N . PHE A 1 108 ? -6.589 -11.372 -5.222 1.00 98.31 108 PHE A N 1
ATOM 851 C CA . PHE A 1 108 ? -7.786 -11.571 -6.040 1.00 98.31 108 PHE A CA 1
ATOM 852 C C . PHE A 1 108 ? -7.495 -11.765 -7.537 1.00 98.31 108 PHE A C 1
ATOM 854 O O . PHE A 1 108 ? -8.437 -11.820 -8.324 1.00 98.31 108 PHE A O 1
ATOM 861 N N . GLY A 1 109 ? -6.224 -11.892 -7.938 1.00 97.88 109 GLY A N 1
ATOM 862 C CA . GLY A 1 109 ? -5.836 -12.190 -9.322 1.00 97.88 109 GLY A CA 1
ATOM 863 C C . GLY A 1 109 ? -6.220 -11.106 -10.335 1.00 97.88 109 GLY A C 1
ATOM 864 O O . GLY A 1 109 ? -6.613 -11.427 -11.449 1.00 97.88 109 GLY A O 1
ATOM 865 N N . LEU A 1 110 ? -6.132 -9.831 -9.952 1.00 98.19 110 LEU A N 1
ATOM 866 C CA . LEU A 1 110 ? -6.625 -8.696 -10.743 1.00 98.19 110 LEU A CA 1
ATOM 867 C C . LEU A 1 110 ? -5.569 -8.055 -11.655 1.00 98.19 110 LEU A C 1
ATOM 869 O O . LEU A 1 110 ? -5.866 -7.044 -12.280 1.00 98.19 110 LEU A O 1
ATOM 873 N N . GLU A 1 111 ? -4.337 -8.574 -11.723 1.00 96.94 111 GLU A N 1
ATOM 874 C CA . GLU A 1 111 ? -3.244 -7.898 -12.447 1.00 96.94 111 GLU A CA 1
ATOM 875 C C . GLU A 1 111 ? -3.565 -7.661 -13.931 1.00 96.94 111 GLU A C 1
ATOM 877 O O . GLU A 1 111 ? -3.274 -6.589 -14.456 1.00 96.94 111 GLU A O 1
ATOM 882 N N . GLU A 1 112 ? -4.232 -8.614 -14.586 1.00 95.69 112 GLU A N 1
ATOM 883 C CA . GLU A 1 112 ? -4.643 -8.496 -15.992 1.00 95.69 112 GLU A CA 1
ATOM 884 C C . GLU A 1 112 ? -5.738 -7.437 -16.220 1.00 95.69 112 GLU A C 1
ATOM 886 O O . GLU A 1 112 ? -5.924 -6.968 -17.341 1.00 95.69 112 GLU A O 1
ATOM 891 N N . GLU A 1 113 ? -6.448 -7.031 -15.163 1.00 96.06 113 GLU A N 1
ATOM 892 C CA . GLU A 1 113 ? -7.495 -6.004 -15.209 1.00 96.06 113 GLU A CA 1
ATOM 893 C C . GLU A 1 113 ? -6.922 -4.584 -15.016 1.00 96.06 113 GLU A C 1
ATOM 895 O O . GLU A 1 113 ? -7.639 -3.596 -15.183 1.00 96.06 113 GLU A O 1
ATOM 900 N N . ILE A 1 114 ? -5.631 -4.452 -14.680 1.00 98.00 114 ILE A N 1
ATOM 901 C CA . ILE A 1 114 ? -4.992 -3.162 -14.396 1.00 98.00 114 ILE A CA 1
ATOM 902 C C . ILE A 1 114 ? -4.465 -2.531 -15.685 1.00 98.00 114 ILE A C 1
ATOM 904 O O . ILE A 1 114 ? -3.540 -3.028 -16.330 1.00 98.00 114 ILE A O 1
ATOM 908 N N . ALA A 1 115 ? -5.005 -1.361 -16.028 1.00 96.19 115 ALA A N 1
ATOM 909 C CA . ALA A 1 115 ? -4.485 -0.559 -17.126 1.00 96.19 115 ALA A CA 1
ATOM 910 C C . ALA A 1 115 ? -3.046 -0.092 -16.848 1.00 96.19 115 ALA A C 1
ATOM 912 O O . ALA A 1 115 ? -2.691 0.266 -15.727 1.00 96.19 115 ALA A O 1
ATOM 913 N N . GLU A 1 116 ? -2.224 0.001 -17.894 1.00 95.12 116 GLU A N 1
ATOM 914 C CA . GLU A 1 116 ? -0.816 0.406 -17.779 1.00 95.12 116 GLU A CA 1
ATOM 915 C C . GLU A 1 116 ? -0.616 1.732 -17.031 1.00 95.12 116 GLU A C 1
ATOM 917 O O . GLU A 1 116 ? 0.278 1.843 -16.194 1.00 95.12 116 GLU A O 1
ATOM 922 N N . ALA A 1 117 ? -1.476 2.719 -17.293 1.00 96.56 117 ALA A N 1
ATOM 923 C CA . ALA A 1 117 ? -1.423 4.026 -16.639 1.00 96.56 117 ALA A CA 1
ATOM 924 C C . ALA A 1 117 ? -1.696 3.962 -15.121 1.00 96.56 117 ALA A C 1
ATOM 926 O O . ALA A 1 117 ? -1.257 4.847 -14.382 1.00 96.56 117 ALA A O 1
ATOM 927 N N . GLU A 1 118 ? -2.378 2.911 -14.658 1.00 98.06 118 GLU A N 1
ATOM 928 C CA . GLU A 1 118 ? -2.740 2.702 -13.256 1.00 98.06 118 GLU A CA 1
ATOM 929 C C . GLU A 1 118 ? -1.664 1.921 -12.482 1.00 98.06 118 GLU A C 1
ATOM 931 O O . GLU A 1 118 ? -1.652 1.971 -11.253 1.00 98.06 118 GLU A O 1
ATOM 936 N N . LEU A 1 119 ? -0.720 1.246 -13.159 1.00 98.31 119 LEU A N 1
ATOM 937 C CA . LEU A 1 119 ? 0.285 0.374 -12.521 1.00 98.31 119 LEU A CA 1
ATOM 938 C C . LEU A 1 119 ? 1.073 1.073 -11.404 1.00 98.31 119 LEU A C 1
ATOM 940 O O . LEU A 1 119 ? 1.402 0.450 -10.396 1.00 98.31 119 LEU A O 1
ATOM 944 N N . LYS A 1 120 ? 1.333 2.378 -11.532 1.00 98.25 120 LYS A N 1
ATOM 945 C CA . LYS A 1 120 ? 2.042 3.178 -10.517 1.00 98.25 120 LYS A CA 1
ATOM 946 C C . LYS A 1 120 ? 1.354 3.203 -9.147 1.00 98.25 120 LYS A C 1
ATOM 948 O O . LYS A 1 120 ? 2.038 3.353 -8.137 1.00 98.25 120 LYS A O 1
ATOM 953 N N . TYR A 1 121 ? 0.037 3.014 -9.087 1.00 98.56 121 TYR A N 1
ATOM 954 C CA . TYR A 1 121 ? -0.721 2.975 -7.831 1.00 98.56 121 TYR A CA 1
ATOM 955 C C . TYR A 1 121 ? -0.574 1.642 -7.083 1.00 98.56 121 TYR A C 1
ATOM 957 O O . TYR A 1 121 ? -0.980 1.536 -5.932 1.00 98.56 121 TYR A O 1
ATOM 965 N N . PHE A 1 122 ? 0.056 0.644 -7.710 1.00 98.56 122 PHE A N 1
ATOM 966 C CA . PHE A 1 122 ? 0.346 -0.678 -7.146 1.00 98.56 122 PHE A CA 1
ATOM 967 C C . PHE A 1 122 ? 1.847 -0.879 -6.888 1.00 98.56 122 PHE A C 1
ATOM 969 O O . PHE A 1 122 ? 2.288 -1.987 -6.590 1.00 98.56 122 PHE A O 1
ATOM 976 N N . GLN A 1 123 ? 2.655 0.178 -7.030 1.00 97.69 123 GLN A N 1
ATOM 977 C CA . GLN A 1 123 ? 4.109 0.134 -6.881 1.00 97.69 123 GLN A CA 1
ATOM 978 C C . GLN A 1 123 ? 4.544 0.848 -5.602 1.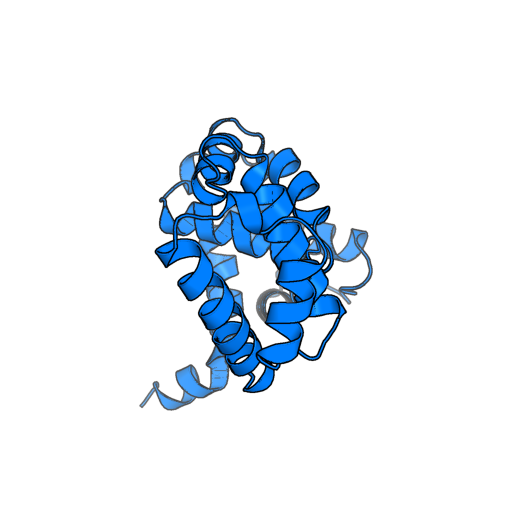00 97.69 123 GLN A C 1
ATOM 980 O O . GLN A 1 123 ? 5.002 1.991 -5.660 1.00 97.69 123 GLN A O 1
ATOM 985 N N . PRO A 1 124 ? 4.430 0.216 -4.422 1.00 97.06 124 PRO A N 1
ATOM 986 C CA . PRO A 1 124 ? 5.029 0.798 -3.239 1.00 97.06 124 PRO A CA 1
ATOM 987 C C . PRO A 1 124 ? 6.551 0.837 -3.401 1.00 97.06 124 PRO A C 1
ATOM 989 O O . PRO A 1 124 ? 7.190 -0.165 -3.723 1.00 97.06 124 PRO A O 1
ATOM 992 N N . VAL A 1 125 ? 7.129 2.010 -3.158 1.00 95.50 125 VAL A N 1
ATOM 993 C CA . VAL A 1 125 ? 8.577 2.222 -3.167 1.00 95.50 125 VAL A CA 1
ATOM 994 C C . VAL A 1 125 ? 9.027 2.434 -1.730 1.00 95.50 125 VAL A C 1
ATOM 996 O O . VAL A 1 125 ? 8.739 3.459 -1.110 1.00 95.50 125 VAL A O 1
ATOM 999 N N . ASP A 1 126 ? 9.713 1.438 -1.183 1.00 93.94 126 ASP A N 1
ATOM 1000 C CA . ASP A 1 126 ? 10.306 1.489 0.147 1.00 93.94 126 ASP A CA 1
ATOM 1001 C C . ASP A 1 126 ? 11.812 1.215 0.092 1.00 93.94 126 ASP A C 1
ATOM 1003 O O . ASP A 1 126 ? 12.401 1.067 -0.981 1.00 93.94 126 ASP A O 1
ATOM 1007 N N . THR A 1 127 ? 12.452 1.173 1.259 1.00 94.00 127 THR A N 1
ATOM 1008 C CA . THR A 1 127 ? 13.893 0.941 1.357 1.00 94.00 127 THR A CA 1
ATOM 1009 C C . THR A 1 127 ? 14.316 -0.386 0.719 1.00 94.00 127 THR A C 1
ATOM 1011 O O . THR A 1 127 ? 15.344 -0.420 0.047 1.00 94.00 127 THR A O 1
ATOM 1014 N N . TRP A 1 128 ? 13.543 -1.463 0.880 1.00 95.00 128 TRP A N 1
ATOM 1015 C CA . TRP A 1 128 ? 13.895 -2.783 0.351 1.00 95.00 128 TRP A CA 1
ATOM 1016 C C . TRP A 1 128 ? 13.701 -2.859 -1.157 1.00 95.00 128 TRP A C 1
ATOM 1018 O O . TRP A 1 128 ? 14.616 -3.270 -1.871 1.00 95.00 128 TRP A O 1
ATOM 1028 N N . VAL A 1 129 ? 12.555 -2.384 -1.649 1.00 95.81 129 VAL A N 1
ATOM 1029 C CA . VAL A 1 129 ? 12.264 -2.326 -3.086 1.00 95.81 129 VAL A CA 1
ATOM 1030 C C . VAL A 1 129 ? 13.327 -1.497 -3.807 1.00 95.81 129 VAL A C 1
ATOM 1032 O O . VAL A 1 129 ? 13.845 -1.931 -4.834 1.00 95.81 129 VAL A O 1
ATOM 1035 N N . LEU A 1 130 ? 13.726 -0.348 -3.247 1.00 95.25 130 LEU A N 1
ATOM 1036 C CA . LEU A 1 130 ? 14.793 0.471 -3.823 1.00 95.25 130 LEU A CA 1
ATOM 1037 C C . LEU A 1 130 ? 16.153 -0.216 -3.805 1.00 95.25 130 LEU A C 1
ATOM 1039 O O . LEU A 1 130 ? 16.867 -0.148 -4.800 1.00 95.25 130 LEU A O 1
ATOM 1043 N N . GLN A 1 131 ? 16.527 -0.874 -2.708 1.00 94.12 131 GLN A N 1
ATOM 1044 C CA . GLN A 1 131 ? 17.806 -1.580 -2.637 1.00 94.12 131 GLN A CA 1
ATOM 1045 C C . GLN A 1 131 ? 17.887 -2.707 -3.667 1.00 94.12 131 GLN A C 1
ATOM 1047 O O . GLN A 1 131 ? 18.910 -2.843 -4.339 1.00 94.12 131 GLN A O 1
ATOM 1052 N N . VAL A 1 132 ? 16.815 -3.488 -3.824 1.00 94.56 132 VAL A N 1
ATOM 1053 C CA . VAL A 1 132 ? 16.743 -4.545 -4.839 1.00 94.56 132 VAL A CA 1
ATOM 1054 C C . VAL A 1 132 ? 16.793 -3.940 -6.241 1.00 94.56 132 VAL A C 1
ATOM 1056 O O . VAL A 1 132 ? 17.639 -4.334 -7.041 1.00 94.56 132 VAL A O 1
ATOM 1059 N N . ALA A 1 133 ? 15.966 -2.933 -6.533 1.00 95.50 133 ALA A N 1
ATOM 1060 C CA . ALA A 1 133 ? 15.942 -2.287 -7.844 1.00 95.50 133 ALA A CA 1
ATOM 1061 C C . ALA A 1 133 ? 17.286 -1.627 -8.206 1.00 95.50 133 ALA A C 1
ATOM 1063 O O . ALA A 1 133 ? 17.722 -1.713 -9.353 1.00 95.50 133 ALA A O 1
ATOM 1064 N N . ALA A 1 134 ? 17.978 -1.018 -7.240 1.00 94.56 134 ALA A N 1
ATOM 1065 C CA . ALA A 1 134 ? 19.306 -0.441 -7.437 1.00 94.56 134 ALA A CA 1
ATOM 1066 C C . ALA A 1 134 ? 20.374 -1.518 -7.684 1.00 94.56 134 ALA A C 1
ATOM 1068 O O . ALA A 1 134 ? 21.193 -1.374 -8.589 1.00 94.56 134 ALA A O 1
ATOM 1069 N N . LYS A 1 135 ? 20.348 -2.631 -6.933 1.00 93.94 135 LYS A N 1
ATOM 1070 C CA . LYS A 1 135 ? 21.253 -3.777 -7.157 1.00 93.94 135 LYS A CA 1
ATOM 1071 C C . LYS A 1 135 ? 21.050 -4.428 -8.526 1.00 93.94 135 LYS A C 1
ATOM 1073 O O . LYS A 1 135 ? 22.009 -4.941 -9.092 1.00 93.94 135 LYS A O 1
ATOM 1078 N N . LEU A 1 136 ? 19.831 -4.376 -9.057 1.00 94.38 136 LEU A N 1
ATOM 1079 C CA . LEU A 1 136 ? 19.490 -4.827 -10.407 1.00 94.38 136 LEU A CA 1
ATOM 1080 C C . LEU A 1 136 ? 19.725 -3.756 -11.487 1.00 94.38 136 LEU A C 1
ATOM 1082 O O . LEU A 1 136 ? 19.378 -3.979 -12.642 1.00 94.38 136 LEU A O 1
ATOM 1086 N N . ALA A 1 137 ? 20.288 -2.597 -11.126 1.00 95.56 137 ALA A N 1
ATOM 1087 C CA . ALA A 1 137 ? 20.516 -1.457 -12.017 1.00 95.56 137 ALA A CA 1
ATOM 1088 C C . ALA A 1 137 ? 19.249 -0.927 -12.728 1.00 95.56 137 ALA A C 1
ATOM 1090 O O . ALA A 1 137 ? 19.343 -0.282 -13.770 1.00 95.56 137 ALA A O 1
ATOM 1091 N N . ILE A 1 138 ? 18.065 -1.163 -12.153 1.00 96.56 138 ILE A N 1
ATOM 1092 C CA . ILE A 1 138 ? 16.774 -0.654 -12.646 1.00 96.56 138 ILE A CA 1
ATOM 1093 C C . ILE A 1 138 ? 16.619 0.821 -12.274 1.00 96.56 138 ILE A C 1
ATOM 1095 O O . ILE A 1 138 ? 16.280 1.665 -13.102 1.00 96.56 138 ILE A O 1
ATOM 1099 N N . VAL A 1 139 ? 16.878 1.128 -11.004 1.00 94.38 139 VAL A N 1
ATOM 1100 C CA . VAL A 1 139 ? 16.824 2.484 -10.463 1.00 94.38 139 VAL A CA 1
ATOM 1101 C C . VAL A 1 139 ? 18.249 3.002 -10.336 1.00 94.38 139 VAL A C 1
ATOM 1103 O O . VAL A 1 139 ? 19.091 2.393 -9.679 1.00 94.38 139 VAL A O 1
ATOM 1106 N N . THR A 1 140 ? 18.518 4.135 -10.977 1.00 86.94 140 THR A N 1
ATOM 1107 C CA . THR A 1 140 ? 19.853 4.740 -11.052 1.00 86.94 140 THR A CA 1
ATOM 1108 C C . THR A 1 140 ? 19.880 6.097 -10.357 1.00 86.94 140 THR A C 1
ATOM 1110 O O . THR A 1 140 ? 19.014 6.939 -10.615 1.00 86.94 140 THR A O 1
ATOM 1113 N N . GLY A 1 141 ? 20.931 6.348 -9.576 1.00 84.12 141 GLY A N 1
ATOM 1114 C CA . GLY A 1 141 ? 21.120 7.589 -8.822 1.00 84.12 141 GLY A CA 1
ATOM 1115 C C . GLY A 1 141 ? 20.457 7.569 -7.443 1.00 84.12 141 GLY A C 1
ATOM 1116 O O . GLY A 1 141 ? 19.808 6.596 -7.059 1.00 84.12 141 GLY A O 1
ATOM 1117 N N . ASP A 1 142 ? 20.628 8.658 -6.694 1.00 85.56 142 ASP A N 1
ATOM 1118 C CA . ASP A 1 142 ? 20.137 8.749 -5.318 1.00 85.56 142 ASP A CA 1
ATOM 1119 C C . ASP A 1 142 ? 18.625 9.013 -5.273 1.00 85.56 142 ASP A C 1
ATOM 1121 O O . ASP A 1 142 ? 18.126 10.104 -5.584 1.00 85.56 142 ASP A O 1
ATOM 1125 N N . VAL A 1 143 ? 17.868 8.002 -4.846 1.00 89.31 143 VAL A N 1
ATOM 1126 C CA . VAL A 1 143 ? 16.430 8.130 -4.593 1.00 89.31 143 VAL A CA 1
ATOM 1127 C C . VAL A 1 143 ? 16.204 8.577 -3.156 1.00 89.31 143 VAL A C 1
ATOM 1129 O O . VAL A 1 143 ? 16.521 7.869 -2.204 1.00 89.31 143 VAL A O 1
ATOM 1132 N N . ASN A 1 144 ? 15.608 9.759 -2.998 1.00 90.69 144 ASN A N 1
ATOM 1133 C CA . ASN A 1 144 ? 15.193 10.261 -1.701 1.00 90.69 144 ASN A CA 1
ATOM 1134 C C . ASN A 1 144 ? 13.715 9.922 -1.473 1.00 90.69 144 ASN A C 1
ATOM 1136 O O . ASN A 1 144 ? 12.839 10.535 -2.080 1.00 90.69 144 ASN A O 1
ATOM 1140 N N . LEU A 1 145 ? 13.449 8.985 -0.560 1.00 90.62 145 LEU A N 1
ATOM 1141 C CA . LEU A 1 145 ? 12.100 8.542 -0.184 1.00 90.62 145 LEU A CA 1
ATOM 1142 C C . LEU A 1 145 ? 11.231 9.633 0.469 1.00 90.62 145 LEU A C 1
ATOM 1144 O O . LEU A 1 145 ? 10.047 9.410 0.691 1.00 90.62 145 LEU A O 1
ATOM 1148 N N . THR A 1 146 ? 11.775 10.813 0.778 1.00 91.50 146 THR A N 1
ATOM 1149 C CA . THR A 1 146 ? 10.983 11.966 1.241 1.00 91.50 146 THR A CA 1
ATOM 1150 C C . THR A 1 146 ? 10.580 12.909 0.107 1.00 91.50 146 THR A C 1
ATOM 1152 O O . THR A 1 146 ? 9.819 13.848 0.334 1.00 91.50 146 THR A O 1
ATOM 1155 N N . ARG A 1 147 ? 11.066 12.678 -1.123 1.00 93.44 147 ARG A N 1
ATOM 1156 C CA . ARG A 1 147 ? 10.752 13.487 -2.308 1.00 93.44 147 ARG A CA 1
ATOM 1157 C C . ARG A 1 147 ? 9.786 12.734 -3.230 1.00 93.44 147 ARG A C 1
ATOM 1159 O O . ARG A 1 147 ? 10.223 11.800 -3.903 1.00 93.44 147 ARG A O 1
ATOM 1166 N N . PRO A 1 148 ? 8.519 13.174 -3.358 1.00 93.12 148 PRO A N 1
ATOM 1167 C CA . PRO A 1 148 ? 7.534 12.512 -4.217 1.00 93.12 148 PRO A CA 1
ATOM 1168 C C . PRO A 1 148 ? 8.003 12.325 -5.664 1.00 93.12 148 PRO A C 1
ATOM 1170 O O . PRO A 1 148 ? 7.820 11.263 -6.240 1.00 93.12 148 PRO A O 1
ATOM 1173 N N . THR A 1 149 ? 8.707 13.307 -6.234 1.00 95.19 149 THR A N 1
ATOM 1174 C CA . THR A 1 149 ? 9.245 13.211 -7.601 1.00 95.19 149 THR A CA 1
ATOM 1175 C C . THR A 1 149 ? 10.289 12.105 -7.772 1.00 95.19 149 THR A C 1
ATOM 1177 O O . THR A 1 149 ? 10.387 11.525 -8.849 1.00 95.19 149 THR A O 1
ATOM 1180 N N . HIS A 1 150 ? 11.064 11.785 -6.729 1.00 95.44 150 HIS A N 1
ATOM 1181 C CA . HIS A 1 150 ? 12.010 10.666 -6.770 1.00 95.44 150 HIS A CA 1
ATOM 1182 C C . HIS A 1 150 ? 11.272 9.324 -6.666 1.00 95.44 150 HIS A C 1
ATOM 1184 O O . HIS A 1 150 ? 11.664 8.373 -7.337 1.00 95.44 150 HIS A O 1
ATOM 1190 N N . ILE A 1 151 ? 10.205 9.254 -5.861 1.00 95.62 151 ILE A N 1
ATOM 1191 C CA . ILE A 1 151 ? 9.353 8.063 -5.743 1.00 95.62 151 ILE A CA 1
ATOM 1192 C C . ILE A 1 151 ? 8.668 7.760 -7.078 1.00 95.62 151 ILE A C 1
ATOM 1194 O O . ILE A 1 151 ? 8.787 6.642 -7.570 1.00 95.62 151 ILE A O 1
ATOM 1198 N N . GLU A 1 152 ? 8.019 8.750 -7.694 1.00 95.88 152 GLU A N 1
ATOM 1199 C CA . GLU A 1 152 ? 7.332 8.567 -8.981 1.00 95.88 152 GLU A CA 1
ATOM 1200 C C . GLU A 1 152 ? 8.301 8.112 -10.075 1.00 95.88 152 GLU A C 1
ATOM 1202 O O . GLU A 1 152 ? 8.038 7.128 -10.765 1.00 95.88 152 GLU A O 1
ATOM 1207 N N . LYS A 1 153 ? 9.489 8.725 -10.151 1.00 96.44 153 LYS A N 1
ATOM 1208 C CA . LYS A 1 153 ? 10.536 8.285 -11.080 1.00 96.44 153 LYS A CA 1
ATOM 1209 C C . LYS A 1 153 ? 10.962 6.833 -10.832 1.00 96.44 153 LYS A C 1
ATOM 1211 O O . LYS A 1 153 ? 11.152 6.081 -11.784 1.00 96.44 153 LYS A O 1
ATOM 1216 N N . ALA A 1 154 ? 11.118 6.420 -9.572 1.00 97.06 154 ALA A N 1
ATOM 1217 C CA . ALA A 1 154 ? 11.471 5.040 -9.247 1.00 97.06 154 ALA A CA 1
ATOM 1218 C C . ALA A 1 154 ? 10.368 4.054 -9.671 1.00 97.06 154 ALA A C 1
ATOM 1220 O O . ALA A 1 154 ? 10.684 3.012 -10.246 1.00 97.06 154 ALA A O 1
ATOM 1221 N N . LYS A 1 155 ? 9.087 4.395 -9.458 1.00 97.81 155 LYS A N 1
ATOM 1222 C CA . LYS A 1 155 ? 7.946 3.592 -9.936 1.00 97.81 155 LYS A CA 1
ATOM 1223 C C . LYS A 1 155 ? 7.983 3.427 -11.452 1.00 97.81 155 LYS A C 1
ATOM 1225 O O . LYS A 1 155 ? 7.893 2.304 -11.937 1.00 97.81 155 LYS A O 1
ATOM 1230 N N . GLU A 1 156 ? 8.163 4.521 -12.191 1.00 97.50 156 GLU A N 1
ATOM 1231 C CA . GLU A 1 156 ? 8.251 4.506 -13.658 1.00 97.50 156 GLU A CA 1
ATOM 1232 C C . GLU A 1 156 ? 9.392 3.607 -14.154 1.00 97.50 156 GLU A C 1
ATOM 1234 O O . GLU A 1 156 ? 9.186 2.778 -15.041 1.00 97.50 156 GLU A O 1
ATOM 1239 N N . GLN A 1 157 ? 10.581 3.717 -13.549 1.00 97.88 157 GLN A N 1
ATOM 1240 C CA . GLN A 1 157 ? 11.735 2.882 -13.897 1.00 97.88 157 GLN A CA 1
ATOM 1241 C C . GLN A 1 157 ? 11.481 1.395 -13.620 1.00 97.88 157 GLN A C 1
ATOM 1243 O O . GLN A 1 157 ? 11.777 0.555 -14.470 1.00 97.88 157 GLN A O 1
ATOM 1248 N N . ILE A 1 158 ? 10.898 1.066 -12.462 1.00 98.12 158 ILE A N 1
ATOM 1249 C CA . ILE A 1 158 ? 10.557 -0.314 -12.092 1.00 98.12 158 ILE A CA 1
ATOM 1250 C C . ILE A 1 158 ? 9.521 -0.900 -13.053 1.00 98.12 158 ILE A C 1
ATOM 1252 O O . ILE A 1 158 ? 9.733 -1.995 -13.578 1.00 98.12 158 ILE A O 1
ATOM 1256 N N . ILE A 1 159 ? 8.439 -0.168 -13.333 1.00 98.31 159 ILE A N 1
ATOM 1257 C CA . ILE A 1 159 ? 7.394 -0.592 -14.276 1.00 98.31 159 ILE A CA 1
ATOM 1258 C C . ILE A 1 159 ? 8.001 -0.819 -15.662 1.00 98.31 159 ILE A C 1
ATOM 1260 O O . ILE A 1 159 ? 7.789 -1.875 -16.260 1.00 98.31 159 ILE A O 1
ATOM 1264 N N . GLY A 1 160 ? 8.791 0.135 -16.160 1.00 98.19 160 GLY A N 1
ATOM 1265 C CA . GLY A 1 160 ? 9.436 0.041 -17.469 1.00 98.19 160 GLY A CA 1
ATOM 1266 C C . GLY A 1 160 ? 10.368 -1.168 -17.589 1.00 98.19 160 GLY A C 1
ATOM 1267 O O . GLY A 1 160 ? 10.314 -1.890 -18.588 1.00 98.19 160 GLY A O 1
ATOM 1268 N N . ALA A 1 161 ? 11.175 -1.437 -16.559 1.00 98.19 161 ALA A N 1
ATOM 1269 C CA . ALA A 1 161 ? 12.067 -2.594 -16.531 1.00 98.19 161 ALA A CA 1
ATOM 1270 C C . ALA A 1 161 ? 11.296 -3.921 -16.505 1.00 98.19 161 ALA A C 1
ATOM 1272 O O . ALA A 1 161 ? 11.590 -4.809 -17.305 1.00 98.19 161 ALA A O 1
ATOM 1273 N N . CYS A 1 162 ? 10.273 -4.040 -15.653 1.00 98.19 162 CYS A N 1
ATOM 1274 C CA . CYS A 1 162 ? 9.446 -5.246 -15.572 1.00 98.19 162 CYS A CA 1
ATOM 1275 C C . CYS A 1 162 ? 8.754 -5.546 -16.906 1.00 98.19 162 CYS A C 1
ATOM 1277 O O . CYS A 1 162 ? 8.795 -6.674 -17.393 1.00 98.19 162 CYS A O 1
ATOM 1279 N N . ARG A 1 163 ? 8.190 -4.516 -17.547 1.00 96.81 163 ARG A N 1
ATOM 1280 C CA . ARG A 1 163 ? 7.544 -4.648 -18.858 1.00 96.81 163 ARG A CA 1
ATOM 1281 C C . ARG A 1 163 ? 8.521 -5.061 -19.949 1.00 96.81 163 ARG A C 1
ATOM 1283 O O . ARG A 1 163 ? 8.207 -5.946 -20.736 1.00 96.81 163 ARG A O 1
ATOM 1290 N N . THR A 1 164 ? 9.708 -4.459 -19.975 1.00 97.81 164 THR A N 1
ATOM 1291 C CA . THR A 1 164 ? 10.764 -4.826 -20.934 1.00 97.81 164 THR A CA 1
ATOM 1292 C C . THR A 1 164 ? 11.192 -6.285 -20.763 1.00 97.81 164 THR A C 1
ATOM 1294 O O . THR A 1 164 ? 11.450 -6.971 -21.747 1.00 97.81 164 THR A O 1
ATOM 1297 N N . ALA A 1 165 ? 11.227 -6.773 -19.521 1.00 97.50 165 ALA A N 1
ATOM 1298 C CA . ALA A 1 165 ? 11.557 -8.156 -19.197 1.00 97.50 165 ALA A CA 1
ATOM 1299 C C . ALA A 1 165 ? 10.374 -9.136 -19.338 1.00 97.50 165 ALA A C 1
ATOM 1301 O O . ALA A 1 165 ? 10.576 -10.340 -19.198 1.00 97.50 165 ALA A O 1
ATOM 1302 N N . GLY A 1 166 ? 9.154 -8.652 -19.600 1.00 96.69 166 GLY A N 1
ATOM 1303 C CA . GLY A 1 166 ? 7.956 -9.491 -19.690 1.00 96.69 166 GLY A CA 1
ATOM 1304 C C . GLY A 1 166 ? 7.553 -10.145 -18.363 1.00 96.69 166 GLY A C 1
ATOM 1305 O O . GLY A 1 166 ? 6.999 -11.241 -18.374 1.00 96.69 166 GLY A O 1
ATOM 1306 N N . VAL A 1 167 ? 7.848 -9.506 -17.226 1.00 97.25 167 VAL A N 1
ATOM 1307 C CA . VAL A 1 167 ? 7.502 -10.012 -15.887 1.00 97.25 167 VAL A CA 1
ATOM 1308 C C . VAL A 1 167 ? 6.406 -9.171 -15.235 1.00 97.25 167 VAL A C 1
ATOM 1310 O O . VAL A 1 167 ? 6.268 -7.978 -15.510 1.00 97.25 167 VAL A O 1
ATOM 1313 N N . SER A 1 168 ? 5.647 -9.798 -14.334 1.00 98.19 168 SER A N 1
ATOM 1314 C CA . SER A 1 168 ? 4.629 -9.125 -13.521 1.00 98.19 168 SER A CA 1
ATOM 1315 C C . SER A 1 168 ? 5.248 -7.999 -12.693 1.00 98.19 168 SER A C 1
ATOM 1317 O O . SER A 1 168 ? 6.237 -8.188 -11.976 1.00 98.19 168 SER A O 1
ATOM 1319 N N . THR A 1 169 ? 4.643 -6.816 -12.780 1.00 97.44 169 THR A N 1
ATOM 1320 C CA . THR A 1 169 ? 5.118 -5.639 -12.042 1.00 97.44 169 THR A CA 1
ATOM 1321 C C . THR A 1 169 ? 4.756 -5.744 -10.562 1.00 97.44 169 THR A C 1
ATOM 1323 O O . THR A 1 169 ? 5.526 -5.309 -9.701 1.00 97.44 169 THR A O 1
ATOM 1326 N N . LEU A 1 170 ? 3.601 -6.345 -10.251 1.00 98.38 170 LEU A N 1
ATOM 1327 C CA . LEU A 1 170 ? 3.122 -6.525 -8.883 1.00 98.38 170 LEU A CA 1
ATOM 1328 C C . LEU A 1 170 ? 3.941 -7.611 -8.172 1.00 98.38 170 LEU A C 1
ATOM 1330 O O . LEU A 1 170 ? 4.381 -7.390 -7.043 1.00 98.38 170 LEU A O 1
ATOM 1334 N N . LEU A 1 171 ? 4.209 -8.744 -8.835 1.00 98.38 171 LEU A N 1
ATOM 1335 C CA . LEU A 1 171 ? 5.017 -9.834 -8.275 1.00 98.38 171 LEU A CA 1
ATOM 1336 C C . LEU A 1 171 ? 6.488 -9.454 -8.142 1.00 98.38 171 LEU A C 1
ATOM 1338 O O . LEU A 1 171 ? 7.096 -9.814 -7.136 1.00 98.38 171 LEU A O 1
ATOM 1342 N N . PHE A 1 172 ? 7.060 -8.703 -9.092 1.00 97.88 172 PHE A N 1
ATOM 1343 C CA . PHE A 1 172 ? 8.404 -8.150 -8.907 1.00 97.88 172 PHE A CA 1
ATOM 1344 C C . PHE A 1 172 ? 8.464 -7.316 -7.628 1.00 97.88 172 PHE A C 1
ATOM 1346 O O . PHE A 1 172 ? 9.351 -7.512 -6.801 1.00 97.88 172 PHE A O 1
ATOM 1353 N N . ASN A 1 173 ? 7.501 -6.412 -7.440 1.00 97.62 173 ASN A N 1
ATOM 1354 C CA . ASN A 1 173 ? 7.478 -5.528 -6.286 1.00 97.62 173 ASN A CA 1
ATOM 1355 C C . ASN A 1 173 ? 7.289 -6.307 -4.967 1.00 97.62 173 ASN A C 1
ATOM 1357 O O . ASN A 1 173 ? 8.048 -6.106 -4.017 1.00 97.62 173 ASN A O 1
ATOM 1361 N N . ALA A 1 174 ? 6.337 -7.245 -4.924 1.00 97.44 174 ALA A N 1
ATOM 1362 C CA . ALA A 1 174 ? 6.124 -8.120 -3.771 1.00 97.44 174 ALA A CA 1
ATOM 1363 C C . ALA A 1 174 ? 7.364 -8.980 -3.460 1.00 97.44 174 ALA A C 1
ATOM 1365 O O . ALA A 1 174 ? 7.769 -9.088 -2.302 1.00 97.44 174 ALA A O 1
ATOM 1366 N N . GLY A 1 175 ? 8.005 -9.537 -4.490 1.00 96.69 175 GLY A N 1
ATOM 1367 C CA . GLY A 1 175 ? 9.221 -10.338 -4.373 1.00 96.69 175 GLY A CA 1
ATOM 1368 C C . GLY A 1 175 ? 10.428 -9.525 -3.908 1.00 96.69 175 GLY A C 1
ATOM 1369 O O . GLY A 1 175 ? 11.154 -9.969 -3.023 1.00 96.69 175 GLY A O 1
ATOM 1370 N N . ALA A 1 176 ? 10.618 -8.314 -4.435 1.00 96.12 176 ALA A N 1
ATOM 1371 C CA . ALA A 1 176 ? 11.676 -7.400 -4.011 1.00 96.12 176 ALA A CA 1
ATOM 1372 C C . ALA A 1 176 ? 11.529 -7.019 -2.531 1.00 96.12 176 ALA A C 1
ATOM 1374 O O . ALA A 1 176 ? 12.504 -7.045 -1.779 1.00 96.12 176 ALA A O 1
ATOM 1375 N N . TRP A 1 177 ? 10.300 -6.724 -2.097 1.00 96.56 177 TRP A N 1
ATOM 1376 C CA . TRP A 1 177 ? 10.015 -6.469 -0.691 1.00 96.56 177 TRP A CA 1
ATOM 1377 C C . TRP A 1 177 ? 10.293 -7.698 0.183 1.00 96.56 177 TRP A C 1
ATOM 1379 O O . TRP A 1 177 ? 10.989 -7.583 1.190 1.00 96.56 177 TRP A O 1
ATOM 1389 N N . TYR A 1 178 ? 9.799 -8.875 -0.217 1.00 94.81 178 TYR A N 1
ATOM 1390 C CA . TYR A 1 178 ? 9.978 -10.122 0.528 1.00 94.81 178 TYR A CA 1
ATOM 1391 C C . TYR A 1 178 ? 11.458 -10.502 0.662 1.00 94.81 178 TYR A C 1
ATOM 1393 O O . TYR A 1 178 ? 11.925 -10.777 1.765 1.00 94.81 178 TYR A O 1
ATOM 1401 N N . ALA A 1 179 ? 12.217 -10.441 -0.435 1.00 93.25 179 ALA A N 1
ATOM 1402 C CA . ALA A 1 179 ? 13.643 -10.748 -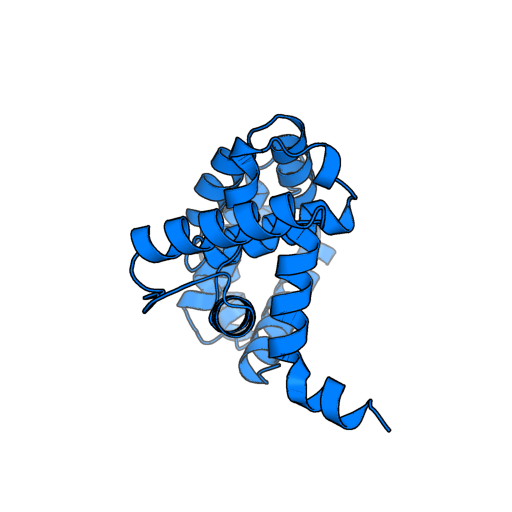0.445 1.00 93.25 179 ALA A CA 1
ATOM 1403 C C . ALA A 1 179 ? 14.444 -9.836 0.496 1.00 93.25 179 ALA A C 1
ATOM 1405 O O . ALA A 1 179 ? 15.368 -10.302 1.157 1.00 93.25 179 ALA A O 1
ATOM 1406 N N . GLY A 1 180 ? 14.090 -8.550 0.586 1.00 90.06 180 GLY A N 1
ATOM 1407 C CA . GLY A 1 180 ? 14.710 -7.635 1.545 1.00 90.06 180 GLY A CA 1
ATOM 1408 C C . GLY A 1 180 ? 14.290 -7.924 2.988 1.00 90.06 180 GLY A C 1
ATOM 1409 O O . GLY A 1 180 ? 15.143 -8.089 3.863 1.00 90.06 180 GLY A O 1
ATOM 1410 N N . ALA A 1 181 ? 12.979 -8.032 3.225 1.00 89.56 181 ALA A N 1
ATOM 1411 C CA . ALA A 1 181 ? 12.391 -8.190 4.553 1.00 89.56 181 ALA A CA 1
ATOM 1412 C C . ALA A 1 181 ? 12.740 -9.520 5.243 1.00 89.56 181 ALA A C 1
ATOM 1414 O O . ALA A 1 181 ? 12.746 -9.561 6.472 1.00 89.56 181 ALA A O 1
ATOM 1415 N N . TYR A 1 182 ? 13.030 -10.567 4.465 1.00 90.62 182 TYR A N 1
ATOM 1416 C CA . TYR A 1 182 ? 13.355 -11.919 4.937 1.00 90.62 182 TYR A CA 1
ATOM 1417 C C . TYR A 1 182 ? 14.741 -12.387 4.465 1.00 90.62 182 TYR A C 1
ATOM 1419 O O . TYR A 1 182 ? 14.983 -13.577 4.271 1.00 90.62 182 TYR A O 1
ATOM 1427 N N . SER A 1 183 ? 15.656 -11.447 4.213 1.00 90.00 183 SER A N 1
ATOM 1428 C CA . SER A 1 183 ? 16.979 -11.751 3.648 1.00 90.00 183 SER A CA 1
ATOM 1429 C C . SER A 1 183 ? 17.804 -12.721 4.502 1.00 90.00 183 SER A C 1
ATOM 1431 O O . SER A 1 183 ? 18.488 -13.581 3.947 1.00 90.00 183 SER A O 1
ATOM 1433 N N . LEU A 1 184 ? 17.732 -12.616 5.834 1.00 88.19 184 LEU A N 1
ATOM 1434 C CA . LEU A 1 184 ? 18.444 -13.515 6.745 1.00 88.19 184 LEU A CA 1
ATOM 1435 C C . LEU A 1 184 ? 17.826 -14.915 6.744 1.00 88.19 184 LEU A C 1
ATOM 1437 O O . LEU A 1 184 ? 18.547 -15.903 6.655 1.00 88.19 184 LEU A O 1
ATOM 1441 N N . GLU A 1 185 ? 16.502 -15.009 6.813 1.00 90.19 185 GLU A N 1
ATOM 1442 C CA . GLU A 1 185 ? 15.780 -16.278 6.791 1.00 90.19 185 GLU A CA 1
ATOM 1443 C C . GLU A 1 185 ? 16.006 -17.022 5.473 1.00 90.19 185 GLU A C 1
ATOM 1445 O O . GLU A 1 185 ? 16.255 -18.223 5.487 1.00 90.19 185 GLU A O 1
ATOM 1450 N N . LEU A 1 186 ? 15.994 -16.309 4.343 1.00 89.38 186 LEU A N 1
ATOM 1451 C CA . LEU A 1 186 ? 16.320 -16.877 3.035 1.00 89.38 186 LEU A CA 1
ATOM 1452 C C . LEU A 1 186 ? 17.762 -17.388 2.966 1.00 89.38 186 LEU A C 1
ATOM 1454 O O . LEU A 1 186 ? 18.000 -18.437 2.374 1.00 89.38 186 LEU A O 1
ATOM 1458 N N . LEU A 1 187 ? 18.715 -16.671 3.572 1.00 90.44 187 LEU A N 1
ATOM 1459 C CA . LEU A 1 187 ? 20.112 -17.103 3.633 1.00 90.44 187 LEU A CA 1
ATOM 1460 C C . LEU A 1 187 ? 20.276 -18.380 4.470 1.00 90.44 187 LEU A C 1
ATOM 1462 O O . LEU A 1 187 ? 21.038 -19.257 4.086 1.00 90.44 187 LEU A O 1
ATOM 1466 N N . LEU A 1 188 ? 19.563 -18.482 5.594 1.00 91.19 188 LEU A N 1
ATOM 1467 C CA . LEU A 1 188 ? 19.611 -19.647 6.486 1.00 91.19 188 LEU A CA 1
ATOM 1468 C C . LEU A 1 188 ? 18.823 -20.852 5.952 1.00 91.19 188 LEU A C 1
ATOM 1470 O O . LEU A 1 188 ? 19.094 -21.977 6.349 1.00 91.19 188 LEU A O 1
ATOM 1474 N N . ALA A 1 189 ? 17.843 -20.631 5.076 1.00 84.62 189 ALA A N 1
ATOM 1475 C CA . ALA A 1 189 ? 17.068 -21.689 4.429 1.00 84.62 189 ALA A CA 1
ATOM 1476 C C . ALA A 1 189 ? 17.737 -22.253 3.160 1.00 84.62 189 ALA A C 1
ATOM 1478 O O . ALA A 1 189 ? 17.148 -23.104 2.498 1.00 84.62 189 ALA A O 1
ATOM 1479 N N . ALA A 1 190 ? 18.920 -21.752 2.788 1.00 72.75 190 ALA A N 1
ATOM 1480 C CA . ALA A 1 190 ? 19.663 -22.175 1.600 1.00 72.75 190 ALA A CA 1
ATOM 1481 C C . ALA A 1 190 ? 20.582 -23.399 1.830 1.00 72.75 190 ALA A C 1
ATOM 1483 O O . ALA A 1 190 ? 21.366 -23.728 0.937 1.00 72.75 190 ALA A O 1
ATOM 1484 N N . ASP A 1 191 ? 20.469 -24.051 2.992 1.00 50.88 191 ASP A N 1
ATOM 1485 C CA . ASP A 1 191 ? 21.113 -25.328 3.349 1.00 50.88 191 ASP A CA 1
ATOM 1486 C C . ASP A 1 191 ? 20.224 -26.542 3.009 1.00 50.88 191 ASP A C 1
ATOM 1488 O O . ASP A 1 191 ? 20.788 -27.621 2.705 1.00 50.88 191 ASP A O 1
#

Foldseek 3Di:
DDPVVVLLVVLLVVLVVVCVVVVPLVVLADDPQLVSSVVSPNVDSLSSQLSSVLSVLLVPDDVSDLLVVLVVCQLVQNLVVQLVSQCVRRPCDLQNQLCVSLVSCVVVVPLVSHDLVNQLSNARDDPQLVVLCVVVVLQDDDQDPVDVVSSSVSSVSLSVVCVVVVHRSSVSRVVSVCCRVCVVVVVVVPD

Sequence (191 aa):
RDEVSDNFRQKAFEVLDEKVKGQDLDDVSGGVLEEQLWHNGVNNATDRRMVRQTIDFTQQLPERNIVRYAIEKIKSGQAGQAQGELTGIFGVGDKIASFYLRDVALVFGLEEEIAEAELKYFQPVDTWVLQVAAKLAIVTGDVNLTRPTHIEKAKEQIIGACRTAGVSTLLFNAGAWYAGAYSLELLLAAD

Radius of gyration: 18.32 Å; chains: 1; bounding box: 43×39×49 Å

pLDDT: mean 90.92, std 10.41, range [50.88, 98.69]

Organism: NCBI:txid1618604